Protein AF-A0A7X1PK44-F1 (afdb_monomer_lite)

pLDDT: mean 76.91, std 19.59, range [36.91, 98.19]

Sequence (254 aa):
MPHRNPTLEQRVAALQSDLNARDQALDDAATENNERELSRRSWFDEAQRLERENEGLRSEVKRLDLMISQSDYNYDMDRAQFKRQLAERDALLRLAREFIVNGVDLGYITMPDPETPDPAHDLLPKINAALSASAEPSEECAHSYANKAGCPECGEAFDGGKPSTPKCKYCGDTGQFVIGNSGDASDGNAPIMARCEDCELGEPNVPIELKALRAFVGAACPVASQINKRGYNWCEAYLDDALVLARTALERKP

Foldseek 3Di:
DDDDDDDPVVVVVVVVVVVVVVVVVVVVVVVVVVVVVVVVVVVVVVVVVVVVVVVVVVVVVVVVVVVVVVVVVVVVVVVVVVVVVLVVVLVVLVVVLVCVVCCVVVVVDDDDDPPDPDCVVCSNVVSVVSNVVSPPPPCPCPPPPDDDDDDPVPDDDDPDDDPDDPQDPPPRPPQWDFPAFPPDVVVVRHTDIDGDPRDPSVDDPDPPLVVVVVVVCVVVVVVCVVCVVVVPPPPPVVVVVVVVVSVVVVVPDD

Secondary structure (DSSP, 8-state):
---PPPPHHHHHHHHHHHHHHHHHHHHHHHHHHHHHHHHHHHHHHHHHHHHHHHHHHHHHHHHHHHHHHHHHHHHHHHHHHHHHHHHHHHHHHHHHHHHHHHHHHTTSS-PPPTTS--THHHHHHHHHHHHHHTS------TTTT-TTS--TTS--PPP------PPPTTTTTSSEEEEEE---GGGTSPEEEEE-TTSGGGS----HHHHHHHHHHHHHHHHHHHHHTTT---HHHHHHHHHHHHHHHHHT--

Structure (mmCIF, N/CA/C/O backbone):
data_AF-A0A7X1PK44-F1
#
_entry.id   AF-A0A7X1PK44-F1
#
loop_
_atom_site.group_PDB
_atom_site.id
_atom_site.type_symbol
_atom_site.label_atom_id
_atom_site.label_alt_id
_atom_site.label_comp_id
_atom_site.label_asym_id
_atom_site.label_entity_id
_atom_site.label_seq_id
_atom_site.pdbx_PDB_ins_code
_atom_site.Cartn_x
_atom_site.Cartn_y
_atom_site.Cartn_z
_atom_site.occupancy
_atom_site.B_iso_or_equiv
_atom_site.auth_seq_id
_atom_site.auth_comp_id
_atom_site.auth_asym_id
_atom_site.auth_atom_id
_atom_site.pdbx_PDB_model_num
ATOM 1 N N . MET A 1 1 ? 35.857 6.113 -89.197 1.00 47.69 1 MET A N 1
ATOM 2 C CA . MET A 1 1 ? 36.429 6.981 -88.145 1.00 47.69 1 MET A CA 1
ATOM 3 C C . MET A 1 1 ? 37.596 6.231 -87.510 1.00 47.69 1 MET A C 1
ATOM 5 O O . MET A 1 1 ? 37.350 5.170 -86.952 1.00 47.69 1 MET A O 1
ATOM 9 N N . PRO A 1 2 ? 38.854 6.670 -87.676 1.00 47.44 2 PRO A N 1
ATOM 10 C CA . PRO A 1 2 ? 40.008 5.973 -87.114 1.00 47.44 2 PRO A CA 1
ATOM 11 C C . PRO A 1 2 ? 40.112 6.259 -85.609 1.00 47.44 2 PRO A C 1
ATOM 13 O O . PRO A 1 2 ? 40.288 7.407 -85.205 1.00 47.44 2 PRO A O 1
ATOM 16 N N . HIS A 1 3 ? 40.011 5.225 -84.774 1.00 54.00 3 HIS A N 1
ATOM 17 C CA . HIS A 1 3 ? 40.348 5.329 -83.355 1.00 54.00 3 HIS A CA 1
ATOM 18 C C . HIS A 1 3 ? 41.865 5.514 -83.228 1.00 54.00 3 HIS A C 1
ATOM 20 O O . HIS A 1 3 ? 42.634 4.571 -83.411 1.00 54.00 3 HIS A O 1
ATOM 26 N N . ARG A 1 4 ? 42.314 6.747 -82.956 1.00 60.06 4 ARG A N 1
ATOM 27 C CA . ARG A 1 4 ? 43.696 7.003 -82.536 1.00 60.06 4 ARG A CA 1
ATOM 28 C C . ARG A 1 4 ? 43.916 6.289 -81.205 1.00 60.06 4 ARG A C 1
ATOM 30 O O . ARG A 1 4 ? 43.229 6.587 -80.232 1.00 60.06 4 ARG A O 1
ATOM 37 N N . ASN A 1 5 ? 44.856 5.348 -81.182 1.00 69.19 5 ASN A N 1
ATOM 38 C CA . ASN A 1 5 ? 45.315 4.756 -79.933 1.00 69.19 5 ASN A CA 1
ATOM 39 C C . ASN A 1 5 ? 45.902 5.875 -79.054 1.00 69.19 5 ASN A C 1
ATOM 41 O O . ASN A 1 5 ? 46.705 6.661 -79.569 1.00 69.19 5 ASN A O 1
ATOM 45 N N . PRO A 1 6 ? 45.507 5.977 -77.774 1.00 72.06 6 PRO A N 1
ATOM 46 C CA . PRO A 1 6 ? 46.075 6.966 -76.869 1.00 72.06 6 PRO A CA 1
ATOM 47 C C . PRO A 1 6 ? 47.587 6.760 -76.759 1.00 72.06 6 PRO A C 1
ATOM 49 O O . PRO A 1 6 ? 48.071 5.622 -76.756 1.00 72.06 6 PRO A O 1
ATOM 52 N N . THR A 1 7 ? 48.337 7.859 -76.677 1.00 85.31 7 THR A N 1
ATOM 53 C CA . THR A 1 7 ? 49.784 7.784 -76.446 1.00 85.31 7 THR A CA 1
ATOM 54 C C . THR A 1 7 ? 50.051 7.186 -75.061 1.00 85.31 7 THR A C 1
ATOM 56 O O . THR A 1 7 ? 49.205 7.246 -74.166 1.00 85.31 7 THR A O 1
ATOM 59 N N . LEU A 1 8 ? 51.224 6.575 -74.863 1.00 87.75 8 LEU A N 1
ATOM 60 C CA . LEU A 1 8 ? 51.588 5.971 -73.572 1.00 87.75 8 LEU A CA 1
ATOM 61 C C . LEU A 1 8 ? 51.464 6.972 -72.414 1.00 87.75 8 LEU A C 1
ATOM 63 O O . LEU A 1 8 ? 50.961 6.619 -71.353 1.00 87.75 8 LEU A O 1
ATOM 67 N N . GLU A 1 9 ? 51.822 8.231 -72.651 1.00 88.12 9 GLU A N 1
ATOM 68 C CA . GLU A 1 9 ? 51.695 9.326 -71.685 1.00 88.12 9 GLU A CA 1
ATOM 69 C C . GLU A 1 9 ? 50.242 9.561 -71.245 1.00 88.12 9 GLU A C 1
ATOM 71 O O . GLU A 1 9 ? 49.976 9.713 -70.056 1.00 88.12 9 GLU A O 1
ATOM 76 N N . GLN A 1 10 ? 49.280 9.510 -72.173 1.00 89.38 10 GLN A N 1
ATOM 77 C CA . GLN A 1 10 ? 47.854 9.658 -71.853 1.00 89.38 10 GLN A CA 1
ATOM 78 C C . GLN A 1 10 ? 47.336 8.493 -71.005 1.00 89.38 10 GLN A C 1
ATOM 80 O O . GLN A 1 10 ? 46.525 8.696 -70.104 1.00 89.38 10 GLN A O 1
ATOM 85 N N . ARG A 1 11 ? 47.819 7.271 -71.263 1.00 92.38 11 ARG A N 1
ATOM 86 C CA . ARG A 1 11 ? 47.476 6.093 -70.454 1.00 92.38 11 ARG A CA 1
ATOM 87 C C . ARG A 1 11 ? 48.055 6.182 -69.045 1.00 92.38 11 ARG A C 1
ATOM 89 O O . ARG A 1 11 ? 47.347 5.872 -68.094 1.00 92.38 11 ARG A O 1
ATOM 96 N N . VAL A 1 12 ? 49.306 6.622 -68.910 1.00 94.06 12 VAL A N 1
ATOM 97 C CA . VAL A 1 12 ? 49.952 6.817 -67.603 1.00 94.06 12 VAL A CA 1
ATOM 98 C C . VAL A 1 12 ? 49.233 7.904 -66.804 1.00 94.06 12 VAL A C 1
ATOM 100 O O . VAL A 1 12 ? 48.912 7.678 -65.643 1.00 94.06 12 VAL A O 1
ATOM 103 N N . ALA A 1 13 ? 48.894 9.037 -67.427 1.00 93.56 13 ALA A N 1
ATOM 104 C CA . ALA A 1 13 ? 48.137 10.101 -66.768 1.00 93.56 13 ALA A CA 1
ATOM 105 C C . ALA A 1 13 ? 46.741 9.635 -66.309 1.00 93.56 13 ALA A C 1
ATOM 107 O O . ALA A 1 13 ? 46.323 9.949 -65.196 1.00 93.56 13 ALA A O 1
ATOM 108 N N . ALA A 1 14 ? 46.040 8.846 -67.132 1.00 94.12 14 ALA A N 1
ATOM 109 C CA . ALA A 1 14 ? 44.740 8.282 -66.769 1.00 94.12 14 ALA A CA 1
ATOM 110 C C . ALA A 1 14 ? 44.839 7.291 -65.597 1.00 94.12 14 ALA A C 1
ATOM 112 O O . ALA A 1 14 ? 44.037 7.363 -64.672 1.00 94.12 14 ALA A O 1
ATOM 113 N N . LEU A 1 15 ? 45.840 6.403 -65.604 1.00 95.19 15 LEU A N 1
ATOM 114 C CA . LEU A 1 15 ? 46.075 5.465 -64.502 1.00 95.19 15 LEU A CA 1
ATOM 115 C C . LEU A 1 15 ? 46.475 6.181 -63.210 1.00 95.19 15 LEU A C 1
ATOM 117 O O . LEU A 1 15 ? 46.003 5.803 -62.145 1.00 95.19 15 LEU A O 1
ATOM 121 N N . GLN A 1 16 ? 47.296 7.230 -63.296 1.00 95.81 16 GLN A N 1
ATOM 122 C CA . GLN A 1 16 ? 47.663 8.028 -62.127 1.00 95.81 16 GLN A CA 1
ATOM 123 C C . GLN A 1 16 ? 46.447 8.746 -61.534 1.00 95.81 16 GLN A C 1
ATOM 125 O O . GLN A 1 16 ? 46.295 8.798 -60.318 1.00 95.81 16 GLN A O 1
ATOM 130 N N . SER A 1 17 ? 45.562 9.277 -62.383 1.00 96.19 17 SER A N 1
ATOM 131 C CA . SER A 1 17 ? 44.314 9.888 -61.926 1.00 96.19 17 SER A CA 1
ATOM 132 C C . SER A 1 17 ? 43.371 8.867 -61.283 1.00 96.19 17 SER A C 1
ATOM 134 O O . SER A 1 17 ? 42.743 9.200 -60.283 1.00 96.19 17 SER A O 1
ATOM 136 N N . ASP A 1 18 ? 43.264 7.652 -61.836 1.00 97.19 18 ASP A N 1
ATOM 137 C CA . ASP A 1 18 ? 42.449 6.574 -61.252 1.00 97.19 18 ASP A CA 1
ATOM 138 C C . ASP A 1 18 ? 43.017 6.120 -59.901 1.00 97.19 18 ASP A C 1
ATOM 140 O O . ASP A 1 18 ? 42.265 5.947 -58.949 1.00 97.19 18 ASP A O 1
ATOM 144 N N . LEU A 1 19 ? 44.345 5.993 -59.785 1.00 97.25 19 LEU A N 1
ATOM 145 C CA . LEU A 1 19 ? 45.009 5.684 -58.515 1.00 97.25 19 LEU A CA 1
ATOM 146 C C . LEU A 1 19 ? 44.725 6.752 -57.460 1.00 97.25 19 LEU A C 1
ATOM 148 O O . LEU A 1 19 ? 44.225 6.416 -56.395 1.00 97.25 19 LEU A O 1
ATOM 152 N N . ASN A 1 20 ? 44.934 8.031 -57.782 1.00 97.00 20 ASN A N 1
ATOM 153 C CA . ASN A 1 20 ? 44.655 9.120 -56.845 1.00 97.00 20 ASN A CA 1
ATOM 154 C C . ASN A 1 20 ? 43.172 9.151 -56.421 1.00 97.00 20 ASN A C 1
ATOM 156 O O . ASN A 1 20 ? 42.865 9.438 -55.268 1.00 97.00 20 ASN A O 1
ATOM 160 N N . ALA A 1 21 ? 42.245 8.854 -57.341 1.00 96.81 21 ALA A N 1
ATOM 161 C CA . ALA A 1 21 ? 40.819 8.782 -57.029 1.00 96.81 21 ALA A CA 1
ATOM 162 C C . ALA A 1 21 ? 40.484 7.593 -56.115 1.00 96.81 21 ALA A C 1
ATOM 164 O O . ALA A 1 21 ? 39.643 7.718 -55.226 1.00 96.81 21 ALA A O 1
ATOM 165 N N . ARG A 1 22 ? 41.144 6.447 -56.313 1.00 96.94 22 ARG A N 1
ATOM 166 C CA . ARG A 1 22 ? 41.001 5.278 -55.437 1.00 96.94 22 ARG A CA 1
ATOM 167 C C . ARG A 1 22 ? 41.591 5.522 -54.057 1.00 96.94 22 ARG A C 1
ATOM 169 O O . ARG A 1 22 ? 40.952 5.133 -53.089 1.00 96.94 22 ARG A O 1
ATOM 176 N N . ASP A 1 23 ? 42.751 6.164 -53.970 1.00 97.62 23 ASP A N 1
ATOM 177 C CA . ASP A 1 23 ? 43.375 6.509 -52.690 1.00 97.62 23 ASP A CA 1
ATOM 178 C C . ASP A 1 23 ? 42.454 7.439 -51.889 1.00 97.62 23 ASP A C 1
ATOM 180 O O . ASP A 1 23 ? 42.130 7.137 -50.743 1.00 97.62 23 ASP A O 1
ATOM 184 N N . GLN A 1 24 ? 41.901 8.477 -52.528 1.00 96.62 24 GLN A N 1
ATOM 185 C CA . GLN A 1 24 ? 40.912 9.349 -51.887 1.00 96.62 24 GLN A CA 1
ATOM 186 C C . GLN A 1 24 ? 39.661 8.577 -51.438 1.00 96.62 24 GLN A C 1
ATOM 188 O O . GLN A 1 24 ? 39.188 8.761 -50.321 1.00 96.62 24 GLN A O 1
ATOM 193 N N . ALA A 1 25 ? 39.134 7.681 -52.279 1.00 96.38 25 ALA A N 1
ATOM 194 C CA . ALA A 1 25 ? 37.965 6.879 -51.923 1.00 96.38 25 ALA A CA 1
ATOM 195 C C . ALA A 1 25 ? 38.239 5.918 -50.751 1.00 96.38 25 ALA A C 1
ATOM 197 O O . ALA A 1 25 ? 37.335 5.642 -49.962 1.00 96.38 25 ALA A O 1
ATOM 198 N N . LEU A 1 26 ? 39.466 5.398 -50.631 1.00 96.75 26 LEU A N 1
ATOM 199 C CA . LEU A 1 26 ? 39.882 4.578 -49.492 1.00 96.75 26 LEU A CA 1
ATOM 200 C C . LEU A 1 26 ? 39.965 5.408 -48.207 1.00 96.75 26 LEU A C 1
ATOM 202 O O . LEU A 1 26 ? 39.484 4.943 -47.172 1.00 96.75 26 LEU A O 1
ATOM 206 N N . ASP A 1 27 ? 40.507 6.625 -48.274 1.00 96.38 27 ASP A N 1
ATOM 207 C CA . ASP A 1 27 ? 40.588 7.539 -47.128 1.00 96.38 27 ASP A CA 1
ATOM 208 C C . ASP A 1 27 ? 39.195 7.985 -46.647 1.00 96.38 27 ASP A C 1
ATOM 210 O O . ASP A 1 27 ? 38.904 7.970 -45.443 1.00 96.38 27 ASP A O 1
ATOM 214 N N . ASP A 1 28 ? 38.296 8.303 -47.582 1.00 96.75 28 ASP A N 1
ATOM 215 C CA . ASP A 1 28 ? 36.908 8.667 -47.281 1.00 96.75 28 ASP A CA 1
ATOM 216 C C . ASP A 1 28 ? 36.168 7.480 -46.641 1.00 96.75 28 ASP A C 1
ATOM 218 O O . ASP A 1 28 ? 35.538 7.617 -45.588 1.00 96.75 28 ASP A O 1
ATOM 222 N N . ALA A 1 29 ? 36.312 6.276 -47.210 1.00 95.12 29 ALA A N 1
ATOM 223 C CA . ALA A 1 29 ? 35.711 5.061 -46.662 1.00 95.12 29 ALA A CA 1
ATOM 224 C C . ALA A 1 29 ? 36.256 4.709 -45.267 1.00 95.12 29 ALA A C 1
ATOM 226 O O . ALA A 1 29 ? 35.501 4.244 -44.408 1.00 95.12 29 ALA A O 1
ATOM 227 N N . ALA A 1 30 ? 37.551 4.932 -45.017 1.00 95.06 30 ALA A N 1
ATOM 228 C CA . ALA A 1 30 ? 38.155 4.731 -43.703 1.00 95.06 30 ALA A CA 1
ATOM 229 C C . ALA A 1 30 ? 37.581 5.708 -42.664 1.00 95.06 30 ALA A C 1
ATOM 231 O O . ALA A 1 30 ? 37.249 5.297 -41.548 1.00 95.06 30 ALA A O 1
ATOM 232 N N . THR A 1 31 ? 37.405 6.975 -43.049 1.00 94.38 31 THR A N 1
ATOM 233 C CA . THR A 1 31 ? 36.806 8.012 -42.196 1.00 94.38 31 THR A CA 1
ATOM 234 C C . THR A 1 31 ? 35.355 7.678 -41.858 1.00 94.38 31 THR A C 1
ATOM 236 O O . THR A 1 31 ? 34.999 7.626 -40.679 1.00 94.38 31 THR A O 1
ATOM 239 N N . GLU A 1 32 ? 34.538 7.339 -42.860 1.00 94.88 32 GLU A N 1
ATOM 240 C CA . GLU A 1 32 ? 33.147 6.932 -42.639 1.00 94.88 32 GLU A CA 1
ATOM 241 C C . GLU A 1 32 ? 33.040 5.696 -41.739 1.00 94.88 32 GLU A C 1
ATOM 243 O O . GLU A 1 32 ? 32.169 5.623 -40.867 1.00 94.88 32 GLU A O 1
ATOM 248 N N . ASN A 1 33 ? 33.908 4.699 -41.937 1.00 95.25 33 ASN A N 1
ATOM 249 C CA . ASN A 1 33 ? 33.888 3.498 -41.110 1.00 95.25 33 ASN A CA 1
ATOM 250 C C . ASN A 1 33 ? 34.201 3.831 -39.643 1.00 95.25 33 ASN A C 1
ATOM 252 O O . ASN A 1 33 ? 33.514 3.351 -38.742 1.00 95.25 33 ASN A O 1
ATOM 256 N N . ASN A 1 34 ? 35.176 4.709 -39.398 1.00 95.38 34 ASN A N 1
ATOM 257 C CA . ASN A 1 34 ? 35.514 5.158 -38.051 1.00 95.38 34 ASN A CA 1
ATOM 258 C C . ASN A 1 34 ? 34.352 5.919 -37.382 1.00 95.38 34 ASN A C 1
ATOM 260 O O . ASN A 1 34 ? 34.035 5.667 -36.219 1.00 95.38 34 ASN A O 1
ATOM 264 N N . GLU A 1 35 ? 33.653 6.793 -38.109 1.00 94.88 35 GLU A N 1
ATOM 265 C CA . GLU A 1 35 ? 32.467 7.494 -37.590 1.00 94.88 35 GLU A CA 1
ATOM 266 C C . GLU A 1 35 ? 31.319 6.532 -37.248 1.00 94.88 35 GLU A C 1
ATOM 268 O O . GLU A 1 35 ? 30.659 6.670 -36.208 1.00 94.88 35 GLU A O 1
ATOM 273 N N . ARG A 1 36 ? 31.105 5.506 -38.082 1.00 94.62 36 ARG A N 1
ATOM 274 C CA . ARG A 1 36 ? 30.122 4.446 -37.809 1.00 94.62 36 ARG A CA 1
ATOM 275 C C . ARG A 1 36 ? 30.513 3.625 -36.584 1.00 94.62 36 ARG A C 1
ATOM 277 O O . ARG A 1 36 ? 29.644 3.288 -35.780 1.00 94.62 36 ARG A O 1
ATOM 284 N N . GLU A 1 37 ? 31.794 3.308 -36.411 1.00 94.12 37 GLU A N 1
ATOM 285 C CA . GLU A 1 37 ? 32.289 2.600 -35.227 1.00 94.12 37 GLU A CA 1
ATOM 286 C C . GLU A 1 37 ? 32.112 3.418 -33.944 1.00 94.12 37 GLU A C 1
ATOM 288 O O . GLU A 1 37 ? 31.637 2.876 -32.944 1.00 94.12 37 GLU A O 1
ATOM 293 N N . LEU A 1 38 ? 32.423 4.716 -33.970 1.00 92.44 38 LEU A N 1
ATOM 294 C CA . LEU A 1 38 ? 32.180 5.620 -32.843 1.00 92.44 38 LEU A CA 1
ATOM 295 C C . LEU A 1 38 ? 30.687 5.702 -32.503 1.00 92.44 38 LEU A C 1
ATOM 297 O O . LEU A 1 38 ? 30.315 5.573 -31.336 1.00 92.44 38 LEU A O 1
ATOM 301 N N . SER A 1 39 ? 29.825 5.821 -33.516 1.00 95.75 39 SER A N 1
ATOM 302 C CA . SER A 1 39 ? 28.368 5.819 -33.332 1.00 95.75 39 SER A CA 1
ATOM 303 C C . SER A 1 39 ? 27.871 4.511 -32.710 1.00 95.75 39 SER A C 1
ATOM 305 O O . SER A 1 39 ? 27.058 4.528 -31.785 1.00 95.75 39 SER A O 1
ATOM 307 N N . ARG A 1 40 ? 28.400 3.362 -33.160 1.00 95.62 40 ARG A N 1
ATOM 308 C CA . ARG A 1 40 ? 28.079 2.053 -32.571 1.00 95.62 40 ARG A CA 1
ATOM 309 C C . ARG A 1 40 ? 28.496 1.980 -31.107 1.00 95.62 40 ARG A C 1
ATOM 311 O O . ARG A 1 40 ? 27.703 1.519 -30.294 1.00 95.62 40 ARG A O 1
ATOM 318 N N . ARG A 1 41 ? 29.709 2.430 -30.765 1.00 96.00 41 ARG A N 1
ATOM 319 C CA . ARG A 1 41 ? 30.199 2.441 -29.374 1.00 96.00 41 ARG A CA 1
ATOM 320 C C . ARG A 1 41 ? 29.315 3.302 -28.480 1.00 96.00 41 ARG A C 1
ATOM 322 O O . ARG A 1 41 ? 28.844 2.806 -27.467 1.00 96.00 41 ARG A O 1
ATOM 329 N N . SER A 1 42 ? 29.003 4.526 -28.908 1.00 96.81 42 SER A N 1
ATOM 330 C CA . SER A 1 42 ? 28.110 5.415 -28.157 1.00 96.81 42 SER A CA 1
ATOM 331 C C . SER A 1 42 ? 26.737 4.787 -27.910 1.00 96.81 42 SER A C 1
ATOM 333 O O . SER A 1 42 ? 26.191 4.935 -26.820 1.00 96.81 42 SER A O 1
ATOM 335 N N . TRP A 1 43 ? 26.182 4.078 -28.896 1.00 96.94 43 TRP A N 1
ATOM 336 C CA . TRP A 1 43 ? 24.911 3.377 -28.728 1.00 96.94 43 TRP A CA 1
ATOM 337 C C . TRP A 1 43 ? 25.015 2.201 -27.746 1.00 96.94 43 TRP A C 1
ATOM 339 O O . TRP A 1 43 ? 24.129 2.027 -26.912 1.00 96.94 43 TRP A O 1
ATOM 349 N N . PHE A 1 44 ? 26.101 1.421 -27.797 1.00 97.56 44 PHE A N 1
ATOM 350 C CA . PHE A 1 44 ? 26.343 0.340 -26.834 1.00 97.56 44 PHE A CA 1
ATOM 351 C C . PHE A 1 44 ? 26.510 0.859 -25.402 1.00 97.56 44 PHE A C 1
ATOM 353 O O . PHE A 1 44 ? 25.938 0.278 -24.481 1.00 97.56 44 PHE A O 1
ATOM 360 N N . ASP A 1 45 ? 27.246 1.954 -25.214 1.00 97.62 45 ASP A N 1
ATOM 361 C CA . ASP A 1 45 ? 27.444 2.565 -23.896 1.00 97.62 45 ASP A CA 1
ATOM 362 C C . ASP A 1 45 ? 26.112 3.049 -23.306 1.00 97.62 45 ASP A C 1
ATOM 364 O O . ASP A 1 45 ? 25.818 2.819 -22.129 1.00 97.62 45 ASP A O 1
ATOM 368 N N . GLU A 1 46 ? 25.272 3.665 -24.141 1.00 96.88 46 GLU A N 1
ATOM 369 C CA . GLU A 1 46 ? 23.942 4.128 -23.752 1.00 96.88 46 GLU A CA 1
ATOM 370 C C . GLU A 1 46 ? 23.002 2.962 -23.415 1.00 96.88 46 GLU A C 1
ATOM 372 O O . GLU A 1 46 ? 22.314 2.998 -22.393 1.00 96.88 46 GLU A O 1
ATOM 377 N N . ALA A 1 47 ? 23.023 1.887 -24.208 1.00 96.81 47 ALA A N 1
ATOM 378 C CA . ALA A 1 47 ? 22.256 0.677 -23.925 1.00 96.81 47 ALA A CA 1
ATOM 379 C C . ALA A 1 47 ? 22.658 0.060 -22.574 1.00 96.81 47 ALA A C 1
ATOM 381 O O . ALA A 1 47 ? 21.796 -0.205 -21.737 1.00 96.81 47 ALA A O 1
ATOM 382 N N . GLN A 1 48 ? 23.960 -0.072 -22.300 1.00 97.69 48 GLN A N 1
ATOM 383 C CA . GLN A 1 48 ? 24.446 -0.585 -21.015 1.00 97.69 48 GLN A CA 1
ATOM 384 C C . GLN A 1 48 ? 24.090 0.320 -19.832 1.00 97.69 48 GLN A C 1
ATOM 386 O O . GLN A 1 48 ? 23.902 -0.160 -18.709 1.00 97.69 48 GLN A O 1
ATOM 391 N N . ARG A 1 49 ? 24.047 1.639 -20.041 1.00 98.19 49 ARG A N 1
ATOM 392 C CA . ARG A 1 49 ? 23.608 2.588 -19.013 1.00 98.19 49 ARG A CA 1
ATOM 393 C C . ARG A 1 49 ? 22.135 2.362 -18.675 1.00 98.19 49 ARG A C 1
ATOM 395 O O . ARG A 1 49 ? 21.805 2.237 -17.498 1.00 98.19 49 ARG A O 1
ATOM 402 N N . LEU A 1 50 ? 21.282 2.258 -19.695 1.00 97.56 50 LEU A N 1
ATOM 403 C CA . LEU A 1 50 ? 19.848 2.011 -19.532 1.00 97.56 50 LEU A CA 1
ATOM 404 C C . LEU A 1 50 ? 19.556 0.632 -18.929 1.00 97.56 50 LEU A C 1
ATOM 406 O O . LEU A 1 50 ? 18.615 0.494 -18.151 1.00 97.56 50 LEU A O 1
ATOM 410 N N . GLU A 1 51 ? 20.354 -0.389 -19.240 1.00 97.94 51 GLU A N 1
ATOM 411 C CA . GLU A 1 51 ? 20.248 -1.704 -18.595 1.00 97.94 51 GLU A CA 1
ATOM 412 C C . GLU A 1 51 ? 20.522 -1.614 -17.089 1.00 97.94 51 GLU A C 1
ATOM 414 O O . GLU A 1 51 ? 19.738 -2.124 -16.288 1.00 97.94 51 GLU A O 1
ATOM 419 N N . ARG A 1 52 ? 21.584 -0.903 -16.689 1.00 98.00 52 ARG A N 1
ATOM 420 C CA . ARG A 1 52 ? 21.906 -0.673 -15.270 1.00 98.00 52 ARG A CA 1
ATOM 421 C C . ARG A 1 52 ? 20.818 0.118 -14.546 1.00 98.00 52 ARG A C 1
ATOM 423 O O . ARG A 1 52 ? 20.477 -0.215 -13.414 1.00 98.00 52 ARG A O 1
ATOM 430 N N . GLU A 1 53 ? 20.267 1.143 -15.189 1.00 98.19 53 GLU A N 1
ATOM 431 C CA . GLU A 1 53 ? 19.165 1.933 -14.632 1.00 98.19 53 GLU A CA 1
ATOM 432 C C . GLU A 1 53 ? 17.895 1.090 -14.454 1.00 98.19 53 GLU A C 1
ATOM 434 O O . GLU A 1 53 ? 17.290 1.108 -13.383 1.00 98.19 53 GLU A O 1
ATOM 439 N N . ASN A 1 54 ? 17.533 0.280 -15.454 1.00 97.75 54 ASN A N 1
ATOM 440 C CA . ASN A 1 54 ? 16.389 -0.629 -15.363 1.00 97.75 54 ASN A CA 1
ATOM 441 C C . ASN A 1 54 ? 16.547 -1.659 -14.243 1.00 97.75 54 ASN A C 1
ATOM 443 O O . ASN A 1 54 ? 15.578 -1.949 -13.543 1.00 97.75 54 ASN A O 1
ATOM 447 N N . GLU A 1 55 ? 17.747 -2.204 -14.049 1.00 98.12 55 GLU A N 1
ATOM 448 C CA . GLU A 1 55 ? 18.008 -3.135 -12.950 1.00 98.12 55 GLU A CA 1
ATOM 449 C C . GLU A 1 55 ? 17.870 -2.452 -11.578 1.00 98.12 55 GLU A C 1
ATOM 451 O O . GLU A 1 55 ? 17.271 -3.009 -10.650 1.00 98.12 55 GLU A O 1
ATOM 456 N N . GLY A 1 56 ? 18.336 -1.203 -11.466 1.00 97.19 56 GLY A N 1
ATOM 457 C CA . GLY A 1 56 ? 18.121 -0.368 -10.284 1.00 97.19 56 GLY A CA 1
ATOM 458 C C . GLY A 1 56 ? 16.635 -0.127 -10.003 1.00 97.19 56 GLY A C 1
ATOM 459 O O . GLY A 1 56 ? 16.172 -0.348 -8.883 1.00 97.19 56 GLY A O 1
ATOM 460 N N . LEU A 1 57 ? 15.863 0.247 -11.027 1.00 98.06 57 LEU A N 1
ATOM 461 C CA . LEU A 1 57 ? 14.417 0.462 -10.909 1.00 98.06 57 LEU A CA 1
ATOM 462 C C . LEU A 1 57 ? 13.667 -0.819 -10.527 1.00 98.06 57 LEU A C 1
ATOM 464 O O . LEU A 1 57 ? 12.787 -0.781 -9.671 1.00 98.06 57 LEU A O 1
ATOM 468 N N . ARG A 1 58 ? 14.028 -1.969 -11.105 1.00 97.25 58 ARG A N 1
ATOM 469 C CA . ARG A 1 58 ? 13.435 -3.270 -10.745 1.00 97.25 58 ARG A CA 1
ATOM 470 C C . ARG A 1 58 ? 13.692 -3.631 -9.287 1.00 97.25 58 ARG A C 1
ATOM 472 O O . ARG A 1 58 ? 12.782 -4.099 -8.601 1.00 97.25 58 ARG A O 1
ATOM 479 N N . SER A 1 59 ? 14.910 -3.386 -8.813 1.00 97.75 59 SER A N 1
ATOM 480 C CA . SER A 1 59 ? 15.277 -3.602 -7.412 1.00 97.75 59 SER A CA 1
ATOM 481 C C . SER A 1 59 ? 14.463 -2.708 -6.473 1.00 97.75 59 SER A C 1
ATOM 483 O O . SER A 1 59 ? 13.980 -3.175 -5.440 1.00 97.75 59 SER A O 1
ATOM 485 N N . GLU A 1 60 ? 14.244 -1.450 -6.854 1.00 97.31 60 GLU A N 1
ATOM 486 C CA . GLU A 1 60 ? 13.454 -0.500 -6.069 1.00 97.31 60 GLU A CA 1
ATOM 487 C C . GLU A 1 60 ? 11.962 -0.854 -6.043 1.00 97.31 60 GLU A C 1
ATOM 489 O O . GLU A 1 60 ? 11.347 -0.850 -4.977 1.00 97.31 60 GLU A O 1
ATOM 494 N N . VAL A 1 61 ? 11.385 -1.252 -7.181 1.00 97.94 61 VAL A N 1
ATOM 495 C CA . VAL A 1 61 ? 10.000 -1.748 -7.244 1.00 97.94 61 VAL A CA 1
ATOM 496 C C . VAL A 1 61 ? 9.815 -2.943 -6.311 1.00 97.94 61 VAL A C 1
ATOM 498 O O . VAL A 1 61 ? 8.864 -2.971 -5.535 1.00 97.94 61 VAL A O 1
ATOM 501 N N . LYS A 1 62 ? 10.755 -3.895 -6.315 1.00 97.94 62 LYS A N 1
ATOM 502 C CA . LYS A 1 62 ? 10.717 -5.051 -5.410 1.00 97.94 62 LYS A CA 1
ATOM 503 C C . LYS A 1 62 ? 10.789 -4.641 -3.935 1.00 97.94 62 LYS A C 1
ATOM 505 O O . LYS A 1 62 ? 10.115 -5.231 -3.094 1.00 97.94 62 LYS A O 1
ATOM 510 N N . ARG A 1 63 ? 11.603 -3.633 -3.606 1.00 97.75 63 ARG A N 1
ATOM 511 C CA . ARG A 1 63 ? 11.709 -3.088 -2.245 1.00 97.75 63 ARG A CA 1
ATOM 512 C C . ARG A 1 63 ? 10.394 -2.443 -1.796 1.00 97.75 63 ARG A C 1
ATOM 514 O O . ARG A 1 63 ? 9.976 -2.653 -0.660 1.00 97.75 63 ARG A O 1
ATOM 521 N N . LEU A 1 64 ? 9.754 -1.670 -2.673 1.00 96.19 64 LEU A N 1
ATOM 522 C CA . LEU A 1 64 ? 8.470 -1.021 -2.398 1.00 96.19 64 LEU A CA 1
ATOM 523 C C . LEU A 1 64 ? 7.335 -2.039 -2.237 1.00 96.19 64 LEU A C 1
ATOM 525 O O . LEU A 1 64 ? 6.550 -1.916 -1.303 1.00 96.19 64 LEU A O 1
ATOM 529 N N . ASP A 1 65 ? 7.292 -3.070 -3.078 1.00 96.38 65 ASP A N 1
ATOM 530 C CA . ASP A 1 65 ? 6.314 -4.162 -2.987 1.00 96.38 65 ASP A CA 1
ATOM 531 C C . ASP A 1 65 ? 6.383 -4.891 -1.632 1.00 96.38 65 ASP A C 1
ATOM 533 O O . ASP A 1 65 ? 5.365 -5.152 -0.985 1.00 96.38 65 ASP A O 1
ATOM 537 N N . LEU A 1 66 ? 7.604 -5.121 -1.131 1.00 95.44 66 LEU A N 1
ATOM 538 C CA . LEU A 1 66 ? 7.815 -5.686 0.202 1.00 95.44 66 LEU A CA 1
ATOM 539 C C . LEU A 1 66 ? 7.315 -4.752 1.316 1.00 95.44 66 LEU A C 1
ATOM 541 O O . LEU A 1 66 ? 6.715 -5.224 2.282 1.00 95.44 66 LEU A O 1
ATOM 545 N N . MET A 1 67 ? 7.538 -3.439 1.192 1.00 92.81 67 MET A N 1
ATOM 546 C CA . MET A 1 67 ? 7.031 -2.465 2.167 1.00 92.81 67 MET A CA 1
ATOM 547 C C . MET A 1 67 ? 5.503 -2.431 2.204 1.00 92.81 67 MET A C 1
ATOM 549 O O . MET A 1 67 ? 4.938 -2.396 3.294 1.00 92.81 67 MET A O 1
ATOM 553 N N . ILE A 1 68 ? 4.851 -2.464 1.038 1.00 95.25 68 ILE A N 1
ATOM 554 C CA . ILE A 1 68 ? 3.386 -2.489 0.929 1.00 95.25 68 ILE A CA 1
ATOM 555 C C . ILE A 1 68 ? 2.836 -3.770 1.564 1.00 95.25 68 ILE A C 1
ATOM 557 O O . ILE A 1 68 ? 1.964 -3.713 2.427 1.00 95.25 68 ILE A O 1
ATOM 561 N N . SER A 1 69 ? 3.428 -4.922 1.239 1.00 90.06 69 SER A N 1
ATOM 562 C CA . SER A 1 69 ? 3.030 -6.206 1.829 1.00 90.06 69 SER A CA 1
ATOM 563 C C . SER A 1 69 ? 3.143 -6.204 3.358 1.00 90.06 69 SER A C 1
ATOM 565 O O . SER A 1 69 ? 2.288 -6.743 4.060 1.00 90.06 69 SER A O 1
ATOM 567 N N . GLN A 1 70 ? 4.194 -5.578 3.897 1.00 91.12 70 GLN A N 1
ATOM 568 C CA . GLN A 1 70 ? 4.370 -5.449 5.340 1.00 91.12 70 GLN A CA 1
ATOM 569 C C . GLN A 1 70 ? 3.355 -4.482 5.966 1.00 91.12 70 GLN A C 1
ATOM 571 O O . GLN A 1 70 ? 2.863 -4.749 7.064 1.00 91.12 70 GLN A O 1
ATOM 576 N N . SER A 1 71 ? 3.036 -3.367 5.300 1.00 88.75 71 SER A N 1
ATOM 577 C CA . SER A 1 71 ? 2.019 -2.438 5.800 1.00 88.75 71 SER A CA 1
ATOM 578 C C . SER A 1 71 ? 0.627 -3.057 5.808 1.00 88.75 71 SER A C 1
ATOM 580 O O . SER A 1 71 ? -0.096 -2.859 6.781 1.00 88.75 71 SER A O 1
ATOM 582 N N . ASP A 1 72 ? 0.285 -3.847 4.790 1.00 90.25 72 ASP A N 1
ATOM 583 C CA . ASP A 1 72 ? -1.010 -4.526 4.699 1.00 90.25 72 ASP A CA 1
ATOM 584 C C . ASP A 1 72 ? -1.166 -5.548 5.828 1.00 90.25 72 ASP A C 1
ATOM 586 O O . ASP A 1 72 ? -2.171 -5.552 6.539 1.00 90.25 72 ASP A O 1
ATOM 590 N N . TYR A 1 73 ? -0.117 -6.339 6.081 1.00 88.81 73 TYR A N 1
ATOM 591 C CA . TYR A 1 73 ? -0.094 -7.267 7.211 1.00 88.81 73 TYR A CA 1
ATOM 592 C C . TYR A 1 73 ? -0.298 -6.552 8.555 1.00 88.81 73 TYR A C 1
ATOM 594 O O . TYR A 1 73 ? -1.092 -6.994 9.387 1.00 88.81 73 TYR A O 1
ATOM 602 N N . ASN A 1 74 ? 0.398 -5.431 8.775 1.00 93.25 74 ASN A N 1
ATOM 603 C CA . ASN A 1 74 ? 0.247 -4.656 10.007 1.00 93.25 74 ASN A CA 1
ATOM 604 C C . ASN A 1 74 ? -1.170 -4.083 10.143 1.00 93.25 74 ASN A C 1
ATOM 606 O O . ASN A 1 74 ? -1.754 -4.159 11.222 1.00 93.25 74 ASN A O 1
ATOM 610 N N . TYR A 1 75 ? -1.743 -3.565 9.054 1.00 91.06 75 TYR A N 1
ATOM 611 C CA . TYR A 1 75 ? -3.105 -3.037 9.044 1.00 91.06 75 TYR A CA 1
ATOM 612 C C . TYR A 1 75 ? -4.139 -4.107 9.412 1.00 91.06 75 TYR A C 1
ATOM 614 O O . TYR A 1 75 ? -5.017 -3.858 10.240 1.00 91.06 75 TYR A O 1
ATOM 622 N N . ASP A 1 76 ? -4.021 -5.311 8.851 1.00 90.19 76 ASP A N 1
ATOM 623 C CA . ASP A 1 76 ? -4.930 -6.417 9.158 1.00 90.19 76 ASP A CA 1
ATOM 624 C C . ASP A 1 76 ? -4.798 -6.886 10.612 1.00 90.19 76 ASP A C 1
ATOM 626 O O . ASP A 1 76 ? -5.806 -7.162 11.274 1.00 90.19 76 ASP A 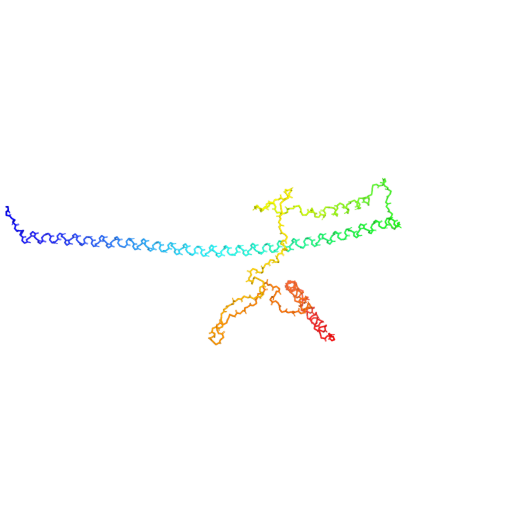O 1
ATOM 630 N N . MET A 1 77 ? -3.572 -6.920 11.139 1.00 90.06 77 MET A N 1
ATOM 631 C CA . MET A 1 77 ? -3.312 -7.243 12.543 1.00 90.06 77 MET A CA 1
ATOM 632 C C . MET A 1 77 ? -3.917 -6.204 13.493 1.00 90.06 77 MET A C 1
ATOM 634 O O . MET A 1 77 ? -4.617 -6.580 14.438 1.00 90.06 77 MET A O 1
ATOM 638 N N . ASP A 1 78 ? -3.720 -4.914 13.218 1.00 91.12 78 ASP A N 1
ATOM 639 C CA . ASP A 1 78 ? -4.294 -3.819 14.006 1.00 91.12 78 ASP A CA 1
ATOM 640 C C . ASP A 1 78 ? -5.825 -3.846 13.938 1.00 91.12 78 ASP A C 1
ATOM 642 O O . ASP A 1 78 ? -6.513 -3.759 14.958 1.00 91.12 78 ASP A O 1
ATOM 646 N N . ARG A 1 79 ? -6.388 -4.058 12.743 1.00 92.75 79 ARG A N 1
ATOM 647 C CA . ARG A 1 79 ? -7.834 -4.199 12.542 1.00 92.75 79 ARG A CA 1
ATOM 648 C C . ARG A 1 79 ? -8.399 -5.366 13.350 1.00 92.75 79 ARG A C 1
ATOM 650 O O . ARG A 1 79 ? -9.432 -5.211 14.005 1.00 92.75 79 ARG A O 1
ATOM 657 N N . ALA A 1 80 ? -7.739 -6.522 13.335 1.0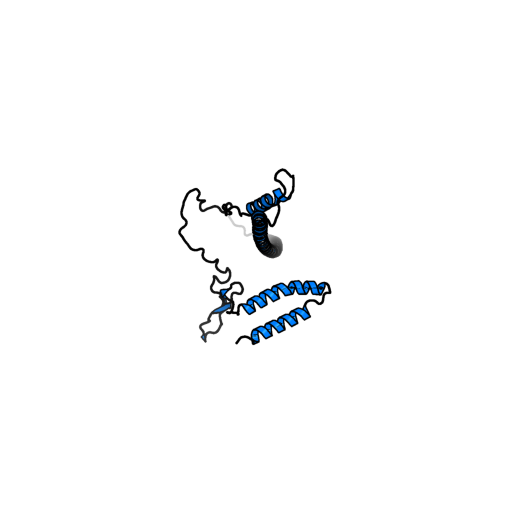0 90.69 80 ALA A N 1
ATOM 658 C CA . ALA A 1 80 ? -8.139 -7.680 14.129 1.00 90.69 80 ALA A CA 1
ATOM 659 C C . ALA A 1 80 ? -8.046 -7.401 15.638 1.00 90.69 80 ALA A C 1
ATOM 661 O O . ALA A 1 80 ? -8.938 -7.797 16.394 1.00 90.69 80 ALA A O 1
ATOM 662 N N . GLN A 1 81 ? -7.008 -6.691 16.083 1.00 92.81 81 GLN A N 1
ATOM 663 C CA . GLN A 1 81 ? -6.857 -6.285 17.477 1.00 92.81 81 GLN A CA 1
ATOM 664 C C . GLN A 1 81 ? -7.979 -5.338 17.918 1.00 92.81 81 GLN A C 1
ATOM 666 O O . GLN A 1 81 ? -8.610 -5.589 18.947 1.00 92.81 81 GLN A O 1
ATOM 671 N N . PHE A 1 82 ? -8.286 -4.301 17.135 1.00 91.25 82 PHE A N 1
ATOM 672 C CA . PHE A 1 82 ? -9.375 -3.374 17.450 1.00 91.25 82 PHE A CA 1
ATOM 673 C C . PHE A 1 82 ? -10.735 -4.070 17.471 1.00 91.25 82 PHE A C 1
ATOM 675 O O . PHE A 1 82 ? -11.533 -3.818 18.373 1.00 91.25 82 PHE A O 1
ATOM 682 N N . LYS A 1 83 ? -10.987 -5.010 16.550 1.00 90.50 83 LYS A N 1
ATOM 683 C CA . LYS A 1 83 ? -12.205 -5.834 16.582 1.00 90.50 83 LYS A CA 1
ATOM 684 C C . LYS A 1 83 ? -12.330 -6.635 17.880 1.00 90.50 83 LYS A C 1
ATOM 686 O O . LYS A 1 83 ? -13.406 -6.659 18.474 1.00 90.50 83 LYS A O 1
ATOM 691 N N . ARG A 1 84 ? -11.241 -7.251 18.358 1.00 90.94 84 ARG A N 1
ATOM 692 C CA . ARG A 1 84 ? -11.240 -7.968 19.648 1.00 90.94 84 ARG A CA 1
ATOM 693 C C . ARG A 1 84 ? -11.526 -7.030 20.819 1.00 90.94 84 ARG A C 1
ATOM 695 O O . ARG A 1 84 ? -12.361 -7.359 21.653 1.00 90.94 84 ARG A O 1
ATOM 702 N N . GLN A 1 85 ? -10.887 -5.861 20.851 1.00 90.75 85 GLN A N 1
ATOM 703 C CA . GLN A 1 85 ? -11.098 -4.866 21.909 1.00 90.75 85 GLN A CA 1
ATOM 704 C C . GLN A 1 85 ? -12.537 -4.336 21.935 1.00 90.75 85 GLN A C 1
ATOM 706 O O . GLN A 1 85 ? -13.108 -4.166 23.009 1.00 90.75 85 GLN A O 1
ATOM 711 N N . LEU A 1 86 ? -13.147 -4.105 20.768 1.00 92.00 86 LEU A N 1
ATOM 712 C CA . LEU A 1 86 ? -14.552 -3.700 20.675 1.00 92.00 86 LEU A CA 1
ATOM 713 C C . LEU A 1 86 ? -15.490 -4.801 21.179 1.00 92.00 86 LEU A C 1
ATOM 715 O O . LEU A 1 86 ? -16.379 -4.519 21.980 1.00 92.00 86 LEU A O 1
ATOM 719 N N . ALA A 1 87 ? -15.257 -6.054 20.780 1.00 89.19 87 ALA A N 1
ATOM 720 C CA . ALA A 1 87 ? -16.052 -7.187 21.250 1.00 89.19 87 ALA A CA 1
ATOM 721 C C . ALA A 1 87 ? -15.946 -7.379 22.774 1.00 89.19 87 ALA A C 1
ATOM 723 O O . ALA A 1 87 ? -16.955 -7.612 23.441 1.00 89.19 87 ALA A O 1
ATOM 724 N N . GLU A 1 88 ? -14.741 -7.241 23.334 1.00 92.69 88 GLU A N 1
ATOM 725 C CA . GLU A 1 88 ? -14.502 -7.301 24.778 1.00 92.69 88 GLU A CA 1
ATOM 726 C C . GLU A 1 88 ? -15.204 -6.154 25.514 1.00 92.69 88 GLU A C 1
ATOM 728 O O . GLU A 1 88 ? -15.931 -6.391 26.481 1.00 92.69 88 GLU A O 1
ATOM 733 N N . ARG A 1 89 ? -15.074 -4.916 25.017 1.00 95.12 89 ARG A N 1
ATOM 734 C CA . ARG A 1 89 ? -15.793 -3.752 25.551 1.00 95.12 89 ARG A CA 1
ATOM 735 C C . ARG A 1 89 ? -17.302 -3.993 25.564 1.00 95.12 89 ARG A C 1
ATOM 737 O O . ARG A 1 89 ? -17.952 -3.715 26.568 1.00 95.12 89 ARG A O 1
ATOM 744 N N . ASP A 1 90 ? -17.867 -4.520 24.481 1.00 94.56 90 ASP A N 1
ATOM 745 C CA . ASP A 1 90 ? -19.305 -4.782 24.389 1.00 94.56 90 ASP A CA 1
ATOM 746 C C . ASP A 1 90 ? -19.759 -5.890 25.336 1.00 94.56 90 ASP A C 1
ATOM 748 O O . ASP A 1 90 ? -20.836 -5.793 25.924 1.00 94.56 90 ASP A O 1
ATOM 752 N N . ALA A 1 91 ? -18.951 -6.937 25.519 1.00 93.25 91 ALA A N 1
ATOM 753 C CA . ALA A 1 91 ? -19.222 -7.966 26.517 1.00 93.25 91 ALA A CA 1
ATOM 754 C C . ALA A 1 91 ? -19.264 -7.366 27.933 1.00 93.25 91 ALA A C 1
ATOM 756 O O . ALA A 1 91 ? -20.218 -7.607 28.673 1.00 93.25 91 ALA A O 1
ATOM 757 N N . LEU A 1 92 ? -18.292 -6.516 28.279 1.00 94.12 92 LEU A N 1
ATOM 758 C CA . LEU A 1 92 ? -18.249 -5.825 29.570 1.00 94.12 92 LEU A CA 1
ATOM 759 C C . LEU A 1 92 ? -19.432 -4.868 29.761 1.00 94.12 92 LEU A C 1
ATOM 761 O O . LEU A 1 92 ? -20.034 -4.845 30.832 1.00 94.12 92 LEU A O 1
ATOM 765 N N . LEU A 1 93 ? -19.809 -4.112 28.728 1.00 95.62 93 LEU A N 1
ATOM 766 C CA . LEU A 1 93 ? -20.962 -3.210 28.776 1.00 95.62 93 LEU A CA 1
ATOM 767 C C . LEU A 1 93 ? -22.282 -3.969 28.957 1.00 95.62 93 LEU A C 1
ATOM 769 O O . LEU A 1 93 ? -23.145 -3.505 29.702 1.00 95.62 93 LEU A O 1
ATOM 773 N N . ARG A 1 94 ? -22.441 -5.145 28.332 1.00 93.94 94 ARG A N 1
ATOM 774 C CA . ARG A 1 94 ? -23.610 -6.014 28.557 1.00 93.94 94 ARG A CA 1
ATOM 775 C C . ARG A 1 94 ? -23.679 -6.496 30.005 1.00 93.94 94 ARG A C 1
ATOM 777 O O . ARG A 1 94 ? -24.739 -6.380 30.614 1.00 93.94 94 ARG A O 1
ATOM 784 N N . LEU A 1 95 ? -22.556 -6.954 30.566 1.00 95.19 95 LEU A N 1
ATOM 785 C CA . LEU A 1 95 ? -22.480 -7.374 31.970 1.00 95.19 95 LEU A CA 1
ATOM 786 C C . LEU A 1 95 ? -22.788 -6.216 32.929 1.00 95.19 95 LEU A C 1
ATOM 788 O O . LEU A 1 95 ? -23.572 -6.376 33.860 1.00 95.19 95 LEU A O 1
ATOM 792 N N . ALA A 1 96 ? -22.220 -5.032 32.684 1.00 95.75 96 ALA A N 1
ATOM 793 C CA . ALA A 1 96 ? -22.478 -3.844 33.494 1.00 95.75 96 ALA A CA 1
ATOM 794 C C . ALA A 1 96 ? -23.953 -3.426 33.437 1.00 95.75 96 ALA A C 1
ATOM 796 O O . ALA A 1 96 ? -24.555 -3.134 34.470 1.00 95.75 96 ALA A O 1
ATOM 797 N N . ARG A 1 97 ? -24.556 -3.444 32.242 1.00 96.38 97 ARG A N 1
ATOM 798 C CA . ARG A 1 97 ? -25.986 -3.178 32.055 1.00 96.38 97 ARG A CA 1
ATOM 799 C C . ARG A 1 97 ? -26.837 -4.134 32.885 1.00 96.38 97 ARG A C 1
ATOM 801 O O . ARG A 1 97 ? -27.737 -3.681 33.582 1.00 96.38 97 ARG A O 1
ATOM 808 N N . GLU A 1 98 ? -26.565 -5.433 32.800 1.00 96.19 98 GLU A N 1
ATOM 809 C CA . GLU A 1 98 ? -27.313 -6.461 33.527 1.00 96.19 98 GLU A CA 1
ATOM 810 C C . GLU A 1 98 ? -27.157 -6.315 35.044 1.00 96.19 98 GLU A C 1
ATOM 812 O O . GLU A 1 98 ? -28.148 -6.360 35.767 1.00 96.19 98 GLU A O 1
ATOM 817 N N . PHE A 1 99 ? -25.941 -6.044 35.525 1.00 95.44 99 PHE A N 1
ATOM 818 C CA . PHE A 1 99 ? -25.686 -5.768 36.938 1.00 95.44 99 PHE A CA 1
ATOM 819 C C . PHE A 1 99 ? -26.500 -4.574 37.455 1.00 95.44 99 PHE A C 1
ATOM 821 O O . PHE A 1 99 ? -27.119 -4.671 38.512 1.00 95.44 99 PHE A O 1
ATOM 828 N N . ILE A 1 100 ? -26.529 -3.464 36.707 1.00 94.19 100 ILE A N 1
ATOM 829 C CA . ILE A 1 100 ? -27.270 -2.258 37.099 1.00 94.19 100 ILE A CA 1
ATOM 830 C C . ILE A 1 100 ? -28.774 -2.531 37.103 1.00 94.19 100 ILE A C 1
ATOM 832 O O . ILE A 1 100 ? -29.433 -2.236 38.094 1.00 94.19 100 ILE A O 1
ATOM 836 N N . VAL A 1 101 ? -29.311 -3.113 36.025 1.00 94.69 101 VAL A N 1
ATOM 837 C CA . VAL A 1 101 ? -30.747 -3.420 35.911 1.00 94.69 101 VAL A CA 1
ATOM 838 C C . VAL A 1 101 ? -31.186 -4.339 37.050 1.00 94.69 101 VAL A C 1
ATOM 840 O O . VAL A 1 101 ? -32.090 -3.985 37.799 1.00 94.69 101 VAL A O 1
ATOM 843 N N . ASN A 1 102 ? -30.481 -5.453 37.262 1.00 95.25 102 ASN A N 1
ATOM 844 C CA . ASN A 1 102 ? -30.803 -6.385 38.340 1.00 95.25 102 ASN A CA 1
ATOM 845 C C . ASN A 1 102 ? -30.645 -5.735 39.720 1.00 95.25 102 ASN A C 1
ATOM 847 O O . ASN A 1 102 ? -31.451 -5.978 40.611 1.00 95.25 102 ASN A O 1
ATOM 851 N N . GLY A 1 103 ? -29.617 -4.906 39.917 1.00 96.44 103 GLY A N 1
ATOM 852 C CA . GLY A 1 103 ? -29.400 -4.199 41.175 1.00 96.44 103 GLY A CA 1
ATOM 853 C C . GLY A 1 103 ? -30.536 -3.233 41.509 1.00 96.44 103 GLY A C 1
ATOM 854 O O . GLY A 1 103 ? -30.957 -3.181 42.663 1.00 96.44 103 GLY A O 1
ATOM 855 N N . VAL A 1 104 ? -31.061 -2.512 40.517 1.00 93.62 104 VAL A N 1
ATOM 856 C CA . VAL A 1 104 ? -32.215 -1.617 40.688 1.00 93.62 104 VAL A CA 1
ATOM 857 C C . VAL A 1 104 ? -33.493 -2.418 40.934 1.00 93.62 104 VAL A C 1
ATOM 859 O O . VAL A 1 104 ? -34.180 -2.173 41.924 1.00 93.62 104 VAL A O 1
ATOM 862 N N . ASP A 1 105 ? -33.776 -3.420 40.099 1.00 94.12 105 ASP A N 1
ATOM 863 C CA . ASP A 1 105 ? -35.008 -4.218 40.175 1.00 94.12 105 ASP A CA 1
ATOM 864 C C . ASP A 1 105 ? -35.115 -5.012 41.487 1.00 94.12 105 ASP A C 1
ATOM 866 O O . ASP A 1 105 ? -36.201 -5.166 42.048 1.00 94.12 105 ASP A O 1
ATOM 870 N N . LEU A 1 106 ? -33.983 -5.494 42.008 1.00 96.19 106 LEU A N 1
ATOM 871 C CA . LEU A 1 106 ? -33.908 -6.208 43.287 1.00 96.19 106 LEU A CA 1
ATOM 872 C C . LEU A 1 106 ? -33.802 -5.268 44.501 1.00 96.19 106 LEU A C 1
ATOM 874 O O . LEU A 1 106 ? -33.774 -5.742 45.637 1.00 96.19 106 LEU A O 1
ATOM 878 N N . GLY A 1 107 ? -33.734 -3.950 44.287 1.00 95.00 107 GLY A N 1
ATOM 879 C CA . GLY A 1 107 ? -33.649 -2.950 45.354 1.00 95.00 107 GLY A CA 1
ATOM 880 C C . GLY A 1 107 ? -32.282 -2.852 46.042 1.00 95.00 107 GLY A C 1
ATOM 881 O O . GLY A 1 107 ? -32.184 -2.270 47.121 1.00 95.00 107 GLY A O 1
ATOM 882 N N . TYR A 1 108 ? -31.223 -3.409 45.447 1.00 94.75 108 TYR A N 1
ATOM 883 C CA . TYR A 1 108 ? -29.843 -3.264 45.929 1.00 94.75 108 TYR A CA 1
ATOM 884 C C . TYR A 1 108 ? -29.202 -1.930 45.520 1.00 94.75 108 TYR A C 1
ATOM 886 O O . TYR A 1 108 ? -28.268 -1.473 46.177 1.00 94.75 108 TYR A O 1
ATOM 894 N N . ILE A 1 109 ? -29.687 -1.314 44.439 1.00 93.94 109 ILE A N 1
ATOM 895 C CA . ILE A 1 109 ? -29.261 -0.003 43.947 1.00 93.94 109 ILE A CA 1
ATOM 896 C C . ILE A 1 109 ? -30.469 0.931 43.992 1.00 93.94 109 ILE A C 1
ATOM 898 O O . ILE A 1 109 ? -31.442 0.738 43.267 1.00 93.94 109 ILE A O 1
ATOM 902 N N . THR A 1 110 ? -30.398 1.967 44.825 1.00 93.50 110 THR A N 1
ATOM 903 C CA . THR A 1 110 ? -31.435 3.000 44.887 1.00 93.50 110 THR A CA 1
ATOM 904 C C . THR A 1 110 ? -31.169 4.048 43.815 1.00 93.50 110 THR A C 1
ATOM 906 O O . THR A 1 110 ? -30.174 4.770 43.890 1.00 93.50 110 THR A O 1
ATOM 909 N N . MET A 1 111 ? -32.060 4.144 42.829 1.00 91.06 111 MET A N 1
ATOM 910 C CA . MET A 1 111 ? -32.030 5.247 41.870 1.00 91.06 111 MET A CA 1
ATOM 911 C C . MET A 1 111 ? -32.512 6.541 42.542 1.00 91.06 111 MET A C 1
ATOM 913 O O . MET A 1 111 ? -33.461 6.488 43.328 1.00 91.06 111 MET A O 1
ATOM 917 N N . PRO A 1 112 ? -31.890 7.696 42.247 1.00 91.06 112 PRO A N 1
ATOM 918 C CA . PRO A 1 112 ? -32.423 8.998 42.638 1.00 91.06 112 PRO A CA 1
ATOM 919 C C . PRO A 1 112 ? -33.853 9.186 42.122 1.00 91.06 112 PRO A C 1
ATOM 921 O O . PRO A 1 112 ? -34.241 8.569 41.128 1.00 91.06 112 PRO A O 1
ATOM 924 N N . ASP A 1 113 ? -34.628 10.068 42.759 1.00 91.00 113 ASP A N 1
ATOM 925 C CA . ASP A 1 113 ? -35.962 10.399 42.254 1.00 91.00 113 ASP A CA 1
ATOM 926 C C . ASP A 1 113 ? -35.876 10.890 40.794 1.00 91.00 113 ASP A C 1
ATOM 928 O O . ASP A 1 113 ? -34.921 11.598 40.450 1.00 91.00 113 ASP A O 1
ATOM 932 N N . PRO A 1 114 ? -36.861 10.572 39.931 1.00 87.75 114 PRO A N 1
ATOM 933 C CA . PRO A 1 114 ? -36.830 10.947 38.512 1.00 87.75 114 PRO A CA 1
ATOM 934 C C . PRO A 1 114 ? -36.676 12.453 38.263 1.00 87.75 114 PRO A C 1
ATOM 936 O O . PRO A 1 114 ? -36.074 12.862 37.276 1.00 87.75 114 PRO A O 1
ATOM 939 N N . GLU A 1 115 ? -37.188 13.276 39.181 1.00 90.69 115 GLU A N 1
ATOM 940 C CA . GLU A 1 115 ? -37.122 14.742 39.113 1.00 90.69 115 GLU A CA 1
ATOM 941 C C . GLU A 1 115 ? -35.794 15.312 39.641 1.00 90.69 115 GLU A C 1
ATOM 943 O O . GLU A 1 115 ? -35.526 16.507 39.507 1.00 90.69 115 GLU A O 1
ATOM 948 N N . THR A 1 116 ? -34.954 14.476 40.260 1.00 92.50 116 THR A N 1
ATOM 949 C CA . THR A 1 116 ? -33.631 14.886 40.735 1.00 92.50 116 THR A CA 1
ATOM 950 C C . THR A 1 116 ? -32.647 14.809 39.567 1.00 92.50 116 THR A C 1
ATOM 952 O O . THR A 1 116 ? -32.424 13.715 39.044 1.00 92.50 116 THR A O 1
ATOM 955 N N . PRO A 1 117 ? -32.029 15.928 39.146 1.00 90.00 117 PRO A N 1
ATOM 956 C CA . PRO A 1 117 ? -31.049 15.925 38.067 1.00 90.00 117 PRO A CA 1
ATOM 957 C C . PRO A 1 117 ? -29.762 15.228 38.527 1.00 90.00 117 PRO A C 1
ATOM 959 O O . PRO A 1 117 ? -28.865 15.858 39.087 1.00 90.00 117 PRO A O 1
ATOM 962 N N . ASP A 1 118 ? -29.688 13.920 38.292 1.00 91.69 118 ASP A N 1
ATOM 963 C CA . ASP A 1 118 ? -28.570 13.064 38.683 1.00 91.69 118 ASP A CA 1
ATOM 964 C C . ASP A 1 118 ? -27.985 12.312 37.468 1.00 91.69 118 ASP A C 1
ATOM 966 O O . ASP A 1 118 ? -28.739 11.714 36.692 1.00 91.69 118 ASP A O 1
ATOM 970 N N . PRO A 1 119 ? -26.648 12.292 37.290 1.00 89.56 119 PRO A N 1
ATOM 971 C CA . PRO A 1 119 ? -25.986 11.551 36.214 1.00 89.56 119 PRO A CA 1
ATOM 972 C C . PRO A 1 119 ? -26.292 10.045 36.166 1.00 89.56 119 PRO A C 1
ATOM 974 O O . PRO A 1 119 ? -26.092 9.428 35.117 1.00 89.56 119 PRO A O 1
ATOM 977 N N . ALA A 1 120 ? -26.755 9.437 37.262 1.00 90.88 120 ALA A N 1
ATOM 978 C CA . ALA A 1 120 ? -27.161 8.034 37.307 1.00 90.88 120 ALA A CA 1
ATOM 979 C C . ALA A 1 120 ? -28.294 7.729 36.315 1.00 90.88 120 ALA A C 1
ATOM 981 O O . ALA A 1 120 ? -28.292 6.657 35.702 1.00 90.88 120 ALA A O 1
ATOM 982 N N . HIS A 1 121 ? -29.203 8.685 36.088 1.00 90.25 121 HIS A N 1
ATOM 983 C CA . HIS A 1 121 ? -30.299 8.553 35.119 1.00 90.25 121 HIS A CA 1
ATOM 984 C C . HIS A 1 121 ? -29.797 8.387 33.680 1.00 90.25 121 HIS A C 1
ATOM 986 O O . HIS A 1 121 ? -30.433 7.712 32.872 1.00 90.25 121 HIS A O 1
ATOM 992 N N . ASP A 1 122 ? -28.614 8.923 33.366 1.00 92.44 122 ASP A N 1
ATOM 993 C CA . ASP A 1 122 ? -28.016 8.830 32.034 1.00 92.44 122 ASP A CA 1
ATOM 994 C C . ASP A 1 122 ? -27.231 7.535 31.795 1.00 92.44 122 ASP A C 1
ATOM 996 O O . ASP A 1 122 ? -26.882 7.230 30.651 1.00 92.44 122 ASP A O 1
ATOM 1000 N N . LEU A 1 123 ? -26.879 6.791 32.847 1.00 91.88 123 LEU A N 1
ATOM 1001 C CA . LEU A 1 123 ? -25.906 5.704 32.739 1.00 91.88 123 LEU A CA 1
ATOM 1002 C C . LEU A 1 123 ? -26.405 4.571 31.833 1.00 91.88 123 LEU A C 1
ATOM 1004 O O . LEU A 1 123 ? -25.718 4.190 30.885 1.00 91.88 123 LEU A O 1
ATOM 1008 N N . LEU A 1 124 ? -27.615 4.061 32.081 1.00 93.62 124 LEU A N 1
ATOM 1009 C CA . LEU A 1 124 ? -28.219 3.018 31.245 1.00 93.62 124 LEU A CA 1
ATOM 1010 C C . LEU A 1 124 ? -28.479 3.497 29.803 1.00 93.62 124 LEU A C 1
ATOM 1012 O O . LEU A 1 124 ? -28.097 2.771 28.880 1.00 93.62 124 LEU A O 1
ATOM 1016 N N . PRO A 1 125 ? -29.048 4.698 29.561 1.00 94.94 125 PRO A N 1
ATOM 1017 C CA . PRO A 1 125 ? -29.124 5.274 28.219 1.00 94.94 125 PRO A CA 1
ATOM 1018 C C . PRO A 1 125 ? -27.774 5.323 27.491 1.00 94.94 125 PRO A C 1
ATOM 1020 O O . PRO A 1 125 ? -27.694 4.902 26.337 1.00 94.94 125 PRO A O 1
ATOM 1023 N N . LYS A 1 126 ? -26.700 5.766 28.159 1.00 95.50 126 LYS A N 1
ATOM 1024 C CA . LYS A 1 126 ? -25.350 5.840 27.574 1.00 95.50 126 LYS A CA 1
ATOM 1025 C C . LYS A 1 126 ? -24.777 4.459 27.257 1.00 95.50 126 LYS A C 1
ATOM 1027 O O . LYS A 1 126 ? -24.201 4.285 26.185 1.00 95.50 126 LYS A O 1
ATOM 1032 N N . ILE A 1 127 ? -24.971 3.469 28.132 1.00 95.44 127 ILE A N 1
ATOM 1033 C CA . ILE A 1 127 ? -24.553 2.082 27.872 1.00 95.44 127 ILE A CA 1
ATOM 1034 C C . ILE A 1 127 ? -25.307 1.509 26.665 1.00 95.44 127 ILE A C 1
ATOM 1036 O O . ILE A 1 127 ? -24.686 0.939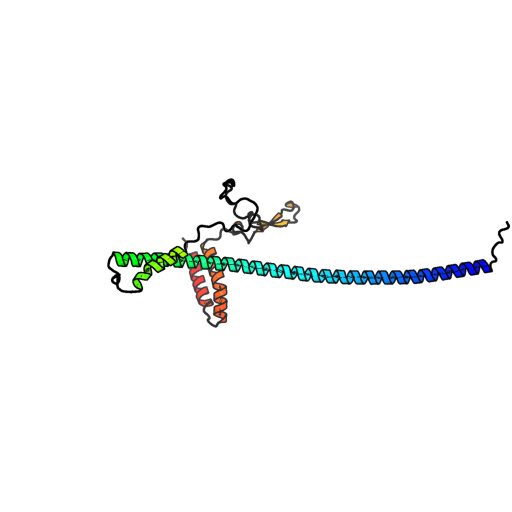 25.770 1.00 95.44 127 ILE A O 1
ATOM 1040 N N . ASN A 1 128 ? -26.629 1.694 26.600 1.00 93.81 128 ASN A N 1
ATOM 1041 C CA . ASN A 1 128 ? -27.433 1.225 25.470 1.00 93.81 128 ASN A CA 1
ATOM 1042 C C . ASN A 1 128 ? -27.010 1.907 24.161 1.00 93.81 128 ASN A C 1
ATOM 1044 O O . ASN A 1 128 ? -26.869 1.232 23.148 1.00 93.81 128 ASN A O 1
ATOM 1048 N N . ALA A 1 129 ? -26.748 3.217 24.178 1.00 93.94 129 ALA A N 1
ATOM 1049 C CA . ALA A 1 129 ? -26.260 3.940 23.007 1.00 93.94 129 ALA A CA 1
ATOM 1050 C C . ALA A 1 129 ? -24.883 3.434 22.544 1.00 93.94 129 ALA A C 1
ATOM 1052 O O . ALA A 1 129 ? -24.677 3.236 21.348 1.00 93.94 129 ALA A O 1
ATOM 1053 N N . ALA A 1 130 ? -23.961 3.174 23.478 1.00 92.44 130 ALA A N 1
ATOM 1054 C CA . ALA A 1 130 ? -22.641 2.627 23.167 1.00 92.44 130 ALA A CA 1
ATOM 1055 C C . ALA A 1 130 ? -22.725 1.222 22.549 1.00 92.44 130 ALA A C 1
ATOM 1057 O O . ALA A 1 130 ? -22.026 0.941 21.576 1.00 92.44 130 ALA A O 1
ATOM 1058 N N . LEU A 1 131 ? -23.607 0.363 23.071 1.00 92.50 131 LEU A N 1
ATOM 1059 C CA . LEU A 1 131 ? -23.863 -0.968 22.515 1.00 92.50 131 LEU A CA 1
ATOM 1060 C C . LEU A 1 131 ? -24.513 -0.895 21.126 1.00 92.50 131 LEU A C 1
ATOM 1062 O O . LEU A 1 131 ? -24.112 -1.638 20.235 1.00 92.50 131 LEU A O 1
ATOM 1066 N N . SER A 1 132 ? -25.464 0.019 20.916 1.00 90.75 132 SER A N 1
ATOM 1067 C CA . SER A 1 132 ? -26.108 0.228 19.612 1.00 90.75 132 SER A CA 1
ATOM 1068 C C . SER A 1 132 ? -25.143 0.769 18.559 1.00 90.75 132 SER A C 1
ATOM 1070 O O . SER A 1 132 ? -25.175 0.315 17.424 1.00 90.75 132 SER A O 1
ATOM 1072 N N . ALA A 1 133 ? -24.257 1.701 18.920 1.00 86.81 133 ALA A N 1
ATOM 1073 C CA . ALA A 1 133 ? -23.239 2.230 18.006 1.00 86.81 133 ALA A CA 1
ATOM 1074 C C . ALA A 1 133 ? -22.182 1.183 17.614 1.00 86.81 133 ALA A C 1
ATOM 1076 O O . ALA A 1 133 ? -21.490 1.345 16.614 1.00 86.81 133 ALA A O 1
ATOM 1077 N N . SER A 1 134 ? -22.042 0.130 18.422 1.00 78.00 134 SER A N 1
ATOM 1078 C CA . SER A 1 134 ? -21.152 -1.000 18.161 1.00 78.00 134 SER A CA 1
ATOM 1079 C C . SER A 1 134 ? -21.793 -2.115 17.347 1.00 78.00 134 SER A C 1
ATOM 1081 O O . SER A 1 134 ? -21.096 -3.035 16.924 1.00 78.00 134 SER A O 1
ATOM 1083 N N . ALA A 1 135 ? -23.116 -2.075 17.158 1.00 72.12 135 ALA A N 1
ATOM 1084 C CA . ALA A 1 135 ? -23.763 -2.989 16.240 1.00 72.12 135 ALA A CA 1
ATOM 1085 C C . ALA A 1 135 ? -23.156 -2.715 14.864 1.00 72.12 135 ALA A C 1
ATOM 1087 O O . ALA A 1 135 ? -23.345 -1.628 14.313 1.00 72.12 135 ALA A O 1
ATOM 1088 N N . GLU A 1 136 ? -22.356 -3.662 14.357 1.00 59.19 136 GLU A N 1
ATOM 1089 C CA . GLU A 1 136 ? -21.838 -3.566 12.998 1.00 59.19 136 GLU A CA 1
ATOM 1090 C C . GLU A 1 136 ? -23.047 -3.269 12.094 1.00 59.19 136 GLU A C 1
ATOM 1092 O O . GLU A 1 136 ? -24.071 -3.952 12.232 1.00 59.19 136 GLU A O 1
ATOM 1097 N N . PRO A 1 137 ? -22.996 -2.243 11.220 1.00 49.31 137 PRO A N 1
ATOM 1098 C CA . PRO A 1 137 ? -23.993 -2.128 10.170 1.00 49.31 137 PRO A CA 1
ATOM 1099 C C . PRO A 1 137 ? -23.965 -3.472 9.451 1.00 49.31 137 PRO A C 1
ATOM 1101 O O . PRO A 1 137 ? -22.911 -3.865 8.953 1.00 49.31 137 PRO A O 1
ATOM 1104 N N . SER A 1 138 ? -25.069 -4.218 9.533 1.00 44.09 138 SER A N 1
ATOM 1105 C CA . SER A 1 138 ? -25.200 -5.567 8.988 1.00 44.09 138 SER A CA 1
ATOM 1106 C C . SER A 1 138 ? -24.645 -5.561 7.578 1.00 44.09 138 SER A C 1
ATOM 1108 O O . SER A 1 138 ? -25.297 -4.957 6.740 1.00 44.09 138 SER A O 1
ATOM 1110 N N . GLU A 1 139 ? -23.449 -6.122 7.370 1.00 46.03 139 GLU A N 1
ATOM 1111 C CA . GLU A 1 139 ? -22.645 -6.090 6.140 1.00 46.03 139 GLU A CA 1
ATOM 1112 C C . GLU A 1 139 ? -23.377 -5.496 4.919 1.00 46.03 139 GLU A C 1
ATOM 1114 O O . GLU A 1 139 ? -23.786 -6.210 4.003 1.00 46.03 139 GLU A O 1
ATOM 1119 N N . GLU A 1 140 ? -23.561 -4.171 4.896 1.00 40.09 140 G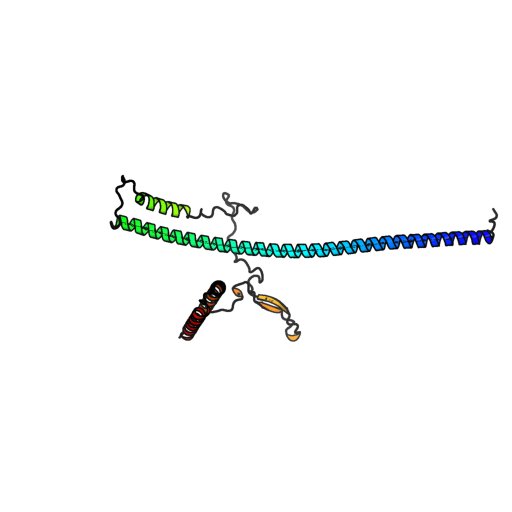LU A N 1
ATOM 1120 C CA . GLU A 1 140 ? -24.106 -3.468 3.741 1.00 40.09 140 GLU A CA 1
ATOM 1121 C C . GLU A 1 140 ? -22.950 -3.383 2.750 1.00 40.09 140 GLU A C 1
ATOM 1123 O O . GLU A 1 140 ? -22.153 -2.451 2.743 1.00 40.09 140 GLU A O 1
ATOM 1128 N N . CYS A 1 141 ? -22.812 -4.470 1.990 1.00 38.53 141 CYS A N 1
ATOM 1129 C CA . CYS A 1 141 ? -22.103 -4.586 0.726 1.00 38.53 141 CYS A CA 1
ATOM 1130 C C . CYS A 1 141 ? -20.789 -3.784 0.648 1.00 38.53 141 CYS A C 1
ATOM 1132 O O . CYS A 1 141 ? -20.655 -2.821 -0.109 1.00 38.53 141 CYS A O 1
ATOM 1134 N N . ALA A 1 142 ? -19.754 -4.251 1.348 1.00 39.69 142 ALA A N 1
ATOM 1135 C CA . ALA A 1 142 ? -18.376 -3.773 1.182 1.00 39.69 142 ALA A CA 1
ATOM 1136 C C . ALA A 1 142 ? -17.738 -4.173 -0.178 1.00 39.69 142 ALA A C 1
ATOM 1138 O O . ALA A 1 142 ? -16.516 -4.213 -0.313 1.00 39.69 142 ALA A O 1
ATOM 1139 N N . HIS A 1 143 ? -18.552 -4.464 -1.200 1.00 42.66 143 HIS A N 1
ATOM 1140 C CA . HIS A 1 143 ? -18.135 -4.830 -2.557 1.00 42.66 143 HIS A CA 1
ATOM 1141 C C . HIS A 1 143 ? -18.481 -3.766 -3.613 1.00 42.66 143 HIS A C 1
ATOM 1143 O O . HIS A 1 143 ? -18.471 -4.048 -4.810 1.00 42.66 143 HIS A O 1
ATOM 1149 N N . SER A 1 144 ? -18.712 -2.512 -3.213 1.00 41.12 144 SER A N 1
ATOM 1150 C CA . SER A 1 144 ? -19.040 -1.415 -4.138 1.00 41.12 144 SER A CA 1
ATOM 1151 C C . SER A 1 144 ? -17.894 -0.944 -5.057 1.00 41.12 144 SER A C 1
ATOM 1153 O O . SER A 1 144 ? -18.106 -0.039 -5.860 1.00 41.12 144 SER A O 1
ATOM 1155 N N . TYR A 1 145 ? -16.710 -1.576 -5.028 1.00 43.06 145 TYR A N 1
ATOM 1156 C CA . TYR A 1 145 ? -15.582 -1.217 -5.908 1.00 43.06 145 TYR A CA 1
ATOM 1157 C C . TYR A 1 145 ? -15.071 -2.338 -6.828 1.00 43.06 145 TYR A C 1
ATOM 1159 O O . TYR A 1 145 ? -13.979 -2.221 -7.381 1.00 43.06 145 TYR A O 1
ATOM 1167 N N . ALA A 1 146 ? -15.861 -3.388 -7.080 1.00 41.38 146 ALA A N 1
ATOM 1168 C CA . ALA A 1 146 ? -15.522 -4.396 -8.090 1.00 41.38 146 ALA A CA 1
ATOM 1169 C C . ALA A 1 146 ? -16.685 -4.648 -9.068 1.00 41.38 146 ALA A C 1
ATOM 1171 O O . ALA A 1 146 ? -17.460 -5.588 -8.925 1.00 41.38 146 ALA A O 1
ATOM 1172 N N . ASN A 1 147 ? -16.790 -3.825 -10.116 1.00 43.06 147 ASN A N 1
ATOM 1173 C CA . ASN A 1 147 ? -17.595 -4.162 -11.299 1.00 43.06 147 ASN A CA 1
ATOM 1174 C C . ASN A 1 147 ? -17.045 -5.467 -11.917 1.00 43.06 147 ASN A C 1
ATOM 1176 O O . ASN A 1 147 ? -15.848 -5.563 -12.178 1.00 43.06 147 ASN A O 1
ATOM 1180 N N . LYS A 1 148 ? -17.850 -6.506 -12.174 1.00 40.00 148 LYS A N 1
ATOM 1181 C CA . LYS A 1 148 ? -18.690 -6.619 -13.386 1.00 40.00 148 LYS A CA 1
ATOM 1182 C C . LYS A 1 148 ? -19.841 -7.640 -13.277 1.00 40.00 148 LYS A C 1
ATOM 1184 O O . LYS A 1 148 ? -20.416 -7.992 -14.303 1.00 40.00 148 LYS A O 1
ATOM 1189 N N . ALA A 1 149 ? -20.192 -8.121 -12.086 1.00 42.75 149 ALA A N 1
ATOM 1190 C CA . ALA A 1 149 ? -21.165 -9.206 -11.946 1.00 42.75 149 ALA A CA 1
ATOM 1191 C C . ALA A 1 149 ? -22.220 -8.924 -10.859 1.00 42.75 149 ALA A C 1
ATOM 1193 O O . ALA A 1 149 ? -22.203 -9.560 -9.820 1.00 42.75 149 ALA A O 1
ATOM 1194 N N . GLY A 1 150 ? -23.114 -7.963 -11.134 1.00 40.56 150 GLY A N 1
ATOM 1195 C CA . GLY A 1 150 ? -24.477 -7.869 -10.576 1.00 40.56 150 GLY A CA 1
ATOM 1196 C C . GLY A 1 150 ? -24.649 -7.615 -9.067 1.00 40.56 150 GLY A C 1
ATOM 1197 O O . GLY A 1 150 ? -24.215 -8.393 -8.230 1.00 40.56 150 GLY A O 1
ATOM 1198 N N . CYS A 1 151 ? -25.386 -6.556 -8.716 1.00 38.28 151 CYS A N 1
ATOM 1199 C CA . CYS A 1 151 ? -25.844 -6.251 -7.354 1.00 38.28 151 CYS A CA 1
ATOM 1200 C C . CYS A 1 151 ? -27.348 -6.555 -7.237 1.00 38.28 151 CYS A C 1
ATOM 1202 O O . CYS A 1 151 ? -28.126 -5.869 -7.900 1.00 38.28 151 CYS A O 1
ATOM 1204 N N . PRO A 1 152 ? -27.793 -7.531 -6.425 1.00 45.69 152 PRO A N 1
ATOM 1205 C CA . PRO A 1 152 ? -29.187 -7.925 -6.395 1.00 45.69 152 PRO A CA 1
ATOM 1206 C C . PRO A 1 152 ? -29.985 -7.208 -5.286 1.00 45.69 152 PRO A C 1
ATOM 1208 O O . PRO A 1 152 ? -30.450 -7.845 -4.350 1.00 45.69 152 PRO A O 1
ATOM 1211 N N . GLU A 1 153 ? -30.293 -5.918 -5.459 1.00 43.84 153 GLU A N 1
ATOM 1212 C CA . GLU A 1 153 ? -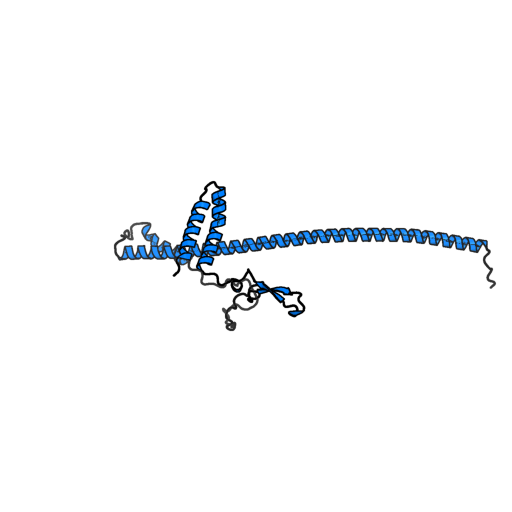31.715 -5.539 -5.298 1.00 43.84 153 GLU A CA 1
ATOM 1213 C C . GLU A 1 153 ? -32.558 -6.181 -6.435 1.00 43.84 153 GLU A C 1
ATOM 1215 O O . GLU A 1 153 ? -33.776 -6.290 -6.340 1.00 43.84 153 GLU A O 1
ATOM 1220 N N . CYS A 1 154 ? -31.893 -6.661 -7.503 1.00 45.56 154 CYS A N 1
ATOM 1221 C CA . CYS A 1 154 ? -32.439 -7.175 -8.761 1.00 45.56 154 CYS A CA 1
ATOM 1222 C C . CYS A 1 154 ? -32.444 -8.710 -8.975 1.00 45.56 154 CYS A C 1
ATOM 1224 O O . CYS A 1 154 ? -32.770 -9.142 -10.075 1.00 45.56 154 CYS A O 1
ATOM 1226 N N . GLY A 1 155 ? -32.141 -9.543 -7.971 1.00 41.75 155 GLY A N 1
ATOM 1227 C CA . GLY A 1 155 ? -32.484 -10.977 -7.998 1.00 41.75 155 GLY A CA 1
ATOM 1228 C C . GLY A 1 155 ? -31.978 -11.821 -9.184 1.00 41.75 155 GLY A C 1
ATOM 1229 O O . GLY A 1 155 ? -32.779 -12.518 -9.802 1.00 41.75 155 GLY A O 1
ATOM 1230 N N . GLU A 1 156 ? -30.668 -11.852 -9.451 1.00 37.00 156 GLU A N 1
ATOM 1231 C CA . GLU A 1 156 ? -30.066 -12.912 -10.280 1.00 37.00 156 GLU A CA 1
ATOM 1232 C C . GLU A 1 156 ? -29.105 -13.790 -9.464 1.00 37.00 156 GLU A C 1
ATOM 1234 O O . GLU A 1 156 ? -28.302 -13.308 -8.665 1.00 37.00 156 GLU A O 1
ATOM 1239 N N . ALA A 1 157 ? -29.270 -15.104 -9.629 1.00 38.28 157 ALA A N 1
ATOM 1240 C CA . ALA A 1 157 ? -28.675 -16.166 -8.832 1.00 38.28 157 ALA A CA 1
ATOM 1241 C C . ALA A 1 157 ? -27.194 -16.402 -9.163 1.00 38.28 157 ALA A C 1
ATOM 1243 O O . ALA A 1 157 ? -26.829 -16.543 -10.329 1.00 38.28 157 ALA A O 1
ATOM 1244 N N . PHE A 1 158 ? -26.367 -16.572 -8.130 1.00 42.97 158 PHE A N 1
ATOM 1245 C CA . PHE A 1 158 ? -25.121 -17.324 -8.253 1.00 42.97 158 PHE A CA 1
ATOM 1246 C C . PHE A 1 158 ? -25.338 -18.710 -7.650 1.00 42.97 158 PHE A C 1
ATOM 1248 O O . PHE A 1 158 ? -25.663 -18.846 -6.470 1.00 42.97 158 PHE A O 1
ATOM 1255 N N . ASP A 1 159 ? -25.208 -19.729 -8.498 1.00 43.69 159 ASP A N 1
ATOM 1256 C CA . ASP A 1 159 ? -25.300 -21.139 -8.137 1.00 43.69 159 ASP A CA 1
ATOM 1257 C C . ASP A 1 159 ? -24.405 -21.475 -6.935 1.00 43.69 159 ASP A C 1
ATOM 1259 O O . ASP A 1 159 ? -23.261 -21.028 -6.835 1.00 43.69 159 ASP A O 1
ATOM 1263 N N . GLY A 1 160 ? -24.947 -22.287 -6.023 1.00 42.38 160 GLY A N 1
ATOM 1264 C CA . GLY A 1 160 ? -24.390 -22.660 -4.720 1.00 42.38 160 GLY A CA 1
ATOM 1265 C C . GLY A 1 160 ? -23.067 -23.436 -4.743 1.00 42.38 160 GLY A C 1
ATOM 1266 O O . GLY A 1 160 ? -23.003 -24.583 -4.298 1.00 42.38 160 GLY A O 1
ATOM 1267 N N . GLY A 1 161 ? -21.982 -22.805 -5.181 1.00 39.44 161 GLY A N 1
ATOM 1268 C CA . GLY A 1 161 ? -20.625 -23.268 -4.926 1.00 39.44 161 GLY A CA 1
ATOM 1269 C C . GLY A 1 161 ? -20.203 -22.907 -3.503 1.00 39.44 161 GLY A C 1
ATOM 1270 O O . GLY A 1 161 ? -20.040 -21.729 -3.195 1.00 39.44 161 GLY A O 1
ATOM 1271 N N . LYS A 1 162 ? -20.001 -23.903 -2.626 1.00 36.91 162 LYS A N 1
ATOM 1272 C CA . LYS A 1 162 ? -19.287 -23.699 -1.349 1.00 36.91 162 LYS A CA 1
ATOM 1273 C C . LYS A 1 162 ? -18.013 -22.883 -1.622 1.00 36.91 162 LYS A C 1
ATOM 1275 O O . LYS A 1 162 ? -17.315 -23.237 -2.575 1.00 36.91 162 LYS A O 1
ATOM 1280 N N . PRO A 1 163 ? -17.681 -21.859 -0.813 1.00 41.69 163 PRO A N 1
ATOM 1281 C CA . PRO A 1 163 ? -16.427 -21.139 -0.977 1.00 41.69 163 PRO A CA 1
ATOM 1282 C C . PRO A 1 163 ? -15.294 -22.155 -0.855 1.00 41.69 163 PRO A C 1
ATOM 1284 O O . PRO A 1 163 ? -15.070 -22.736 0.208 1.00 41.69 163 PRO A O 1
ATOM 1287 N N . SER A 1 164 ? -14.637 -22.445 -1.976 1.00 52.66 164 SER A N 1
ATOM 1288 C CA . SER A 1 164 ? -13.423 -23.241 -1.971 1.00 52.66 164 SER A CA 1
ATOM 1289 C C . SER A 1 164 ? -12.410 -22.475 -1.137 1.00 52.66 164 SER A C 1
ATOM 1291 O O . SER A 1 164 ? -12.148 -21.305 -1.427 1.00 52.66 164 SER A O 1
ATOM 1293 N N . THR A 1 165 ? -11.874 -23.122 -0.106 1.00 53.88 165 THR A N 1
ATOM 1294 C CA . THR A 1 165 ? -10.736 -22.632 0.669 1.00 53.88 165 THR A CA 1
ATOM 1295 C C . THR A 1 165 ? -9.694 -22.052 -0.294 1.00 53.88 165 THR A C 1
ATOM 1297 O O . THR A 1 165 ? -9.406 -22.690 -1.313 1.00 53.88 165 THR A O 1
ATOM 1300 N N . PRO A 1 166 ? -9.185 -20.830 -0.054 1.00 57.44 166 PRO A N 1
ATOM 1301 C CA . PRO A 1 166 ? -8.223 -20.216 -0.956 1.00 57.44 166 PRO A CA 1
ATOM 1302 C C . PRO A 1 166 ? -6.996 -21.119 -1.046 1.00 57.44 166 PRO A C 1
ATOM 1304 O O . PRO A 1 166 ? -6.354 -21.399 -0.034 1.00 57.44 166 PRO A O 1
ATOM 1307 N N . LYS A 1 167 ? -6.704 -21.595 -2.260 1.00 69.81 167 LYS A N 1
ATOM 1308 C CA . LYS A 1 167 ? -5.583 -22.503 -2.490 1.00 69.81 167 LYS A CA 1
ATOM 1309 C C . LYS A 1 167 ? -4.279 -21.828 -2.084 1.00 69.81 167 LYS A C 1
ATOM 1311 O O . LYS A 1 167 ? -4.054 -20.669 -2.442 1.00 69.81 167 LYS A O 1
ATOM 1316 N N . CYS A 1 168 ? -3.398 -22.548 -1.393 1.00 67.00 168 CYS A N 1
ATOM 1317 C CA . CYS A 1 168 ? -2.058 -22.067 -1.087 1.00 67.00 168 CYS A CA 1
ATOM 1318 C C . CYS A 1 168 ? -1.370 -21.632 -2.387 1.00 67.00 168 CYS A C 1
ATOM 1320 O O . CYS A 1 168 ? -1.180 -22.436 -3.301 1.00 67.00 168 CYS A O 1
ATOM 1322 N N . LYS A 1 169 ? -0.966 -20.361 -2.461 1.00 73.88 169 LYS A N 1
ATOM 1323 C CA . LYS A 1 169 ? -0.381 -19.759 -3.669 1.00 73.88 169 LYS A CA 1
ATOM 1324 C C . LYS A 1 169 ? 0.927 -20.417 -4.131 1.00 73.88 169 LYS A C 1
ATOM 1326 O O . LYS A 1 169 ? 1.328 -20.215 -5.271 1.00 73.88 169 LYS A O 1
ATOM 1331 N N . TYR A 1 170 ? 1.572 -21.197 -3.262 1.00 72.69 170 TYR A N 1
ATOM 1332 C CA . TYR A 1 170 ? 2.848 -21.856 -3.541 1.00 72.69 170 TYR A CA 1
ATOM 1333 C C . TYR A 1 170 ? 2.701 -23.334 -3.914 1.00 72.69 170 TYR A C 1
ATOM 1335 O O . TYR A 1 170 ? 3.368 -23.789 -4.838 1.00 72.69 170 TYR A O 1
ATOM 1343 N N . CYS A 1 171 ? 1.832 -24.088 -3.232 1.00 75.25 171 CYS A N 1
ATOM 1344 C CA . CYS A 1 171 ? 1.682 -25.529 -3.474 1.00 75.25 171 CYS A CA 1
ATOM 1345 C C . CYS A 1 171 ? 0.325 -25.949 -4.057 1.00 75.25 171 CYS A C 1
ATOM 1347 O O . CYS A 1 171 ? 0.143 -27.112 -4.390 1.00 75.25 171 CYS A O 1
ATOM 1349 N N . GLY A 1 172 ? -0.646 -25.044 -4.193 1.00 75.50 172 GLY A N 1
ATOM 1350 C CA . GLY A 1 172 ? -1.978 -25.393 -4.698 1.00 75.50 172 GLY A CA 1
ATOM 1351 C C . GLY A 1 172 ? -2.723 -26.415 -3.827 1.00 75.50 172 GLY A C 1
ATOM 1352 O O . GLY A 1 172 ? -3.497 -27.201 -4.367 1.00 75.50 172 GLY A O 1
ATOM 1353 N N . ASP A 1 173 ? -2.472 -26.399 -2.512 1.00 71.69 173 ASP A N 1
ATOM 1354 C CA . ASP A 1 173 ? -3.007 -27.301 -1.470 1.00 71.69 173 ASP A CA 1
ATOM 1355 C C . ASP A 1 173 ? -2.481 -28.742 -1.476 1.00 71.69 173 ASP A C 1
ATOM 1357 O O . ASP A 1 173 ? -3.032 -29.616 -0.811 1.00 71.69 173 ASP A O 1
ATOM 1361 N N . THR A 1 174 ? -1.383 -29.022 -2.174 1.00 72.06 174 THR A N 1
ATOM 1362 C CA . THR A 1 174 ? -0.731 -30.343 -2.105 1.00 72.06 174 THR A CA 1
ATOM 1363 C C . THR A 1 174 ? 0.135 -30.518 -0.853 1.00 72.06 174 THR A C 1
ATOM 1365 O O . THR A 1 174 ? 0.570 -31.630 -0.556 1.00 72.06 174 THR A O 1
ATOM 1368 N N . GLY A 1 175 ? 0.459 -29.427 -0.147 1.00 75.75 175 GLY A N 1
ATOM 1369 C CA . GLY A 1 175 ? 1.424 -29.414 0.958 1.00 75.75 175 GLY A CA 1
ATOM 1370 C C . GLY A 1 175 ? 2.882 -29.624 0.526 1.00 75.75 175 GLY A C 1
ATOM 1371 O O . GLY A 1 175 ? 3.778 -29.614 1.373 1.00 75.75 175 GLY A O 1
ATOM 1372 N N . GLN A 1 176 ? 3.148 -29.810 -0.774 1.00 79.31 176 GLN A N 1
ATOM 1373 C CA . GLN A 1 176 ? 4.473 -30.111 -1.322 1.00 79.31 176 GLN A CA 1
ATOM 1374 C C . GLN A 1 176 ? 4.671 -29.526 -2.727 1.00 79.31 176 GLN A C 1
ATOM 1376 O O . GLN A 1 176 ? 3.744 -29.481 -3.530 1.00 79.31 176 GLN A O 1
ATOM 1381 N N . PHE A 1 177 ? 5.893 -29.128 -3.064 1.00 77.31 177 PHE A N 1
ATOM 1382 C CA . PHE A 1 177 ? 6.261 -28.654 -4.400 1.00 77.31 177 PHE A CA 1
ATOM 1383 C C . PHE A 1 177 ? 7.556 -29.314 -4.877 1.00 77.31 177 PHE A C 1
ATOM 1385 O O . PHE A 1 177 ? 8.383 -29.741 -4.075 1.00 77.31 177 PHE A O 1
ATOM 1392 N N . VAL A 1 178 ? 7.729 -29.430 -6.193 1.00 84.00 178 VAL A N 1
ATOM 1393 C CA . VAL A 1 178 ? 8.916 -30.055 -6.792 1.00 84.00 178 VAL A CA 1
ATOM 1394 C C . VAL A 1 178 ? 10.090 -29.076 -6.723 1.00 84.00 178 VAL A C 1
ATOM 1396 O O . VAL A 1 178 ? 9.974 -27.949 -7.200 1.00 84.00 178 VAL A O 1
ATOM 1399 N N . ILE A 1 179 ? 11.220 -29.508 -6.160 1.00 85.38 179 ILE A N 1
ATOM 1400 C CA . ILE A 1 179 ? 12.469 -28.720 -6.094 1.00 85.38 179 ILE A CA 1
ATOM 1401 C C . ILE A 1 179 ? 13.548 -29.194 -7.070 1.00 85.38 179 ILE A C 1
ATOM 1403 O O . ILE A 1 179 ? 14.574 -28.539 -7.228 1.00 85.38 179 ILE A O 1
ATOM 1407 N N . GLY A 1 180 ? 13.324 -30.316 -7.743 1.00 83.25 180 GLY A N 1
ATOM 1408 C CA . GLY A 1 180 ? 14.236 -30.876 -8.731 1.00 83.25 180 GLY A CA 1
ATOM 1409 C C . GLY A 1 180 ? 13.888 -32.326 -9.014 1.00 83.25 180 GLY A C 1
ATOM 1410 O O . GLY A 1 180 ? 12.862 -32.810 -8.547 1.00 83.25 180 GLY A O 1
ATOM 1411 N N . ASN A 1 181 ? 14.759 -33.025 -9.733 1.00 85.38 181 ASN A N 1
ATOM 1412 C CA . ASN A 1 181 ? 14.665 -34.470 -9.922 1.00 85.38 181 ASN A CA 1
ATOM 1413 C C . ASN A 1 181 ? 15.913 -35.138 -9.337 1.00 85.38 181 ASN A C 1
ATOM 1415 O O . ASN A 1 181 ? 16.963 -34.499 -9.242 1.00 85.38 181 ASN A O 1
ATOM 1419 N N . SER A 1 182 ? 15.794 -36.402 -8.937 1.00 82.31 182 SER A N 1
ATOM 1420 C CA . SER A 1 182 ? 16.848 -37.170 -8.259 1.00 82.31 182 SER A CA 1
ATOM 1421 C C . SER A 1 182 ? 18.149 -37.268 -9.061 1.00 82.31 182 SER A C 1
ATOM 1423 O O . SER A 1 182 ? 19.218 -37.418 -8.472 1.00 82.31 182 SER A O 1
ATOM 1425 N N . GLY A 1 183 ? 18.077 -37.169 -10.393 1.00 74.44 183 GLY A N 1
ATOM 1426 C CA . GLY A 1 183 ? 19.218 -37.359 -11.288 1.00 74.44 183 GLY A CA 1
ATOM 1427 C C . GLY A 1 183 ? 19.680 -38.815 -11.385 1.00 74.44 183 GLY A C 1
ATOM 1428 O O . GLY A 1 183 ? 20.662 -39.089 -12.074 1.00 74.44 183 GLY A O 1
ATOM 1429 N N . ASP A 1 184 ? 18.985 -39.744 -10.725 1.00 73.81 184 ASP A N 1
ATOM 1430 C CA . ASP A 1 184 ? 19.293 -41.167 -10.750 1.00 73.81 184 ASP A CA 1
ATOM 1431 C C . ASP A 1 184 ? 18.511 -41.846 -11.884 1.00 73.81 184 ASP A C 1
ATOM 1433 O O . ASP A 1 184 ? 17.286 -41.790 -11.968 1.00 73.81 184 ASP A O 1
ATOM 1437 N N . ALA A 1 185 ? 19.215 -42.498 -12.807 1.00 69.81 185 ALA A N 1
ATOM 1438 C CA . ALA A 1 185 ? 18.564 -43.205 -13.907 1.00 69.81 185 ALA A CA 1
ATOM 1439 C C . ALA A 1 185 ? 17.805 -44.458 -13.431 1.00 69.81 185 ALA A C 1
ATOM 1441 O O . ALA A 1 185 ? 16.930 -44.951 -14.143 1.00 69.81 185 ALA A O 1
ATOM 1442 N N . SER A 1 186 ? 18.135 -44.981 -12.246 1.00 75.44 186 SER A N 1
ATOM 1443 C CA . SER A 1 186 ? 17.551 -46.211 -11.708 1.00 75.44 186 SER A CA 1
ATOM 1444 C C . SER A 1 186 ? 16.167 -46.020 -11.078 1.00 75.44 186 SER A C 1
ATOM 1446 O O . SER A 1 186 ? 15.395 -46.978 -11.034 1.00 75.44 186 SER A O 1
ATOM 1448 N N . ASP A 1 187 ? 15.806 -44.795 -10.679 1.00 76.62 187 ASP A N 1
ATOM 1449 C CA . ASP A 1 187 ? 14.468 -44.445 -10.176 1.00 76.62 187 ASP A CA 1
ATOM 1450 C C . ASP A 1 187 ? 13.586 -43.737 -11.227 1.00 76.62 187 ASP A C 1
ATOM 1452 O O . ASP A 1 187 ? 12.471 -43.305 -10.932 1.00 76.62 187 ASP A O 1
ATOM 1456 N N . GLY A 1 188 ? 14.072 -43.637 -12.470 1.00 79.50 188 GLY A N 1
ATOM 1457 C CA . GLY A 1 188 ? 13.382 -42.937 -13.550 1.00 79.50 188 GLY A CA 1
ATOM 1458 C C . GLY A 1 188 ? 13.471 -41.413 -13.459 1.00 79.50 188 GLY A C 1
ATOM 1459 O O . GLY A 1 188 ? 12.629 -40.737 -14.052 1.00 79.50 188 GLY A O 1
ATOM 1460 N N . ASN A 1 189 ? 14.481 -40.872 -12.764 1.00 79.62 189 ASN A N 1
ATOM 1461 C CA . ASN A 1 189 ? 14.654 -39.445 -12.503 1.00 79.62 189 ASN A CA 1
ATOM 1462 C C . ASN A 1 189 ? 13.461 -38.867 -11.726 1.00 79.62 189 ASN A C 1
ATOM 1464 O O . ASN A 1 189 ? 12.849 -37.873 -12.135 1.00 79.62 189 ASN A O 1
ATOM 1468 N N . ALA A 1 190 ? 13.097 -39.542 -10.634 1.00 81.00 190 ALA A N 1
ATOM 1469 C CA . ALA A 1 190 ? 11.931 -39.207 -9.828 1.00 81.00 190 ALA A CA 1
ATOM 1470 C C . ALA A 1 190 ? 11.996 -37.758 -9.288 1.00 81.00 190 ALA A C 1
ATOM 1472 O O . ALA A 1 190 ? 13.071 -37.276 -8.915 1.00 81.00 190 ALA A O 1
ATOM 1473 N N . PRO A 1 191 ? 10.860 -37.037 -9.223 1.00 81.75 191 PRO A N 1
ATOM 1474 C CA . PRO A 1 191 ? 10.825 -35.672 -8.710 1.00 81.75 191 PRO A CA 1
ATOM 1475 C C . PRO A 1 191 ? 11.112 -35.632 -7.202 1.00 81.75 191 PRO A C 1
ATOM 1477 O O . PRO A 1 191 ? 10.506 -36.352 -6.407 1.00 81.75 191 PRO A O 1
ATOM 1480 N N . ILE A 1 192 ? 12.018 -34.743 -6.804 1.00 78.50 192 ILE A N 1
ATOM 1481 C CA . ILE A 1 192 ? 12.330 -34.415 -5.415 1.00 78.50 192 ILE A CA 1
ATOM 1482 C C . ILE A 1 192 ? 11.285 -33.411 -4.928 1.00 78.50 192 ILE A C 1
ATOM 1484 O O . ILE A 1 192 ? 11.207 -32.281 -5.418 1.00 78.50 192 ILE A O 1
ATOM 1488 N N . MET A 1 193 ? 10.496 -33.822 -3.940 1.00 81.44 193 MET A N 1
ATOM 1489 C CA . MET A 1 193 ? 9.446 -33.004 -3.339 1.00 81.44 193 MET A CA 1
ATOM 1490 C C . MET A 1 193 ? 9.971 -32.289 -2.088 1.00 81.44 193 MET A C 1
ATOM 1492 O O . MET A 1 193 ? 10.489 -32.931 -1.175 1.00 81.44 193 MET A O 1
ATOM 1496 N N . ALA A 1 194 ? 9.794 -30.972 -2.014 1.00 76.62 194 ALA A N 1
ATOM 1497 C CA . ALA A 1 194 ? 9.930 -30.189 -0.789 1.00 76.62 194 ALA A CA 1
ATOM 1498 C C . ALA A 1 194 ? 8.556 -29.894 -0.189 1.00 76.62 194 ALA A C 1
ATOM 1500 O O . ALA A 1 194 ? 7.545 -29.873 -0.889 1.00 76.62 194 ALA A O 1
ATOM 1501 N N . ARG A 1 195 ? 8.512 -29.656 1.121 1.00 75.38 195 ARG A N 1
ATOM 1502 C CA . ARG A 1 195 ? 7.276 -29.289 1.817 1.00 75.38 195 ARG A CA 1
ATOM 1503 C C . ARG A 1 195 ? 6.998 -27.802 1.679 1.00 75.38 195 ARG A C 1
ATOM 1505 O O . ARG A 1 195 ? 7.916 -26.992 1.685 1.00 75.38 195 ARG A O 1
ATOM 1512 N N . CYS A 1 196 ? 5.720 -27.461 1.592 1.00 73.75 196 CYS A N 1
ATOM 1513 C CA . CYS A 1 196 ? 5.272 -26.080 1.627 1.00 73.75 196 CYS A CA 1
ATOM 1514 C C . CYS A 1 196 ? 5.201 -25.599 3.079 1.00 73.75 196 CYS A C 1
ATOM 1516 O O . CYS A 1 196 ? 4.349 -26.057 3.837 1.00 73.75 196 CYS A O 1
ATOM 1518 N N . GLU A 1 197 ? 6.107 -24.696 3.455 1.00 72.06 197 GLU A N 1
ATOM 1519 C CA . GLU A 1 197 ? 6.156 -24.081 4.792 1.00 72.06 197 GLU A CA 1
ATOM 1520 C C . GLU A 1 197 ? 5.023 -23.063 5.005 1.00 72.06 197 GLU A C 1
ATOM 1522 O O . GLU A 1 197 ? 4.646 -22.773 6.135 1.00 72.06 197 GLU A O 1
ATOM 1527 N N . ASP A 1 198 ? 4.430 -22.582 3.911 1.00 68.38 198 ASP A N 1
ATOM 1528 C CA . ASP A 1 198 ? 3.391 -21.552 3.902 1.00 68.38 198 ASP A CA 1
ATOM 1529 C C . ASP A 1 198 ? 1.958 -22.109 4.010 1.00 68.38 198 ASP A C 1
ATOM 1531 O O . ASP A 1 198 ? 0.991 -21.369 3.812 1.00 68.38 198 ASP A O 1
ATOM 1535 N N . CYS A 1 199 ? 1.776 -23.413 4.262 1.00 72.69 199 CYS A N 1
ATOM 1536 C CA . CYS A 1 199 ? 0.444 -23.994 4.452 1.00 72.69 199 CYS A CA 1
ATOM 1537 C C . CYS A 1 199 ? 0.398 -25.068 5.546 1.00 72.69 199 CYS A C 1
ATOM 1539 O O . CYS A 1 199 ? 1.331 -25.849 5.734 1.00 72.69 199 CYS A O 1
ATOM 1541 N N . GLU A 1 200 ? -0.745 -25.152 6.228 1.00 60.53 200 GLU A N 1
ATOM 1542 C CA . GLU A 1 200 ? -0.963 -26.054 7.369 1.00 60.53 200 GLU A CA 1
ATOM 1543 C C . GLU A 1 200 ? -0.883 -27.548 7.002 1.00 60.53 200 GLU A C 1
ATOM 1545 O O . GLU A 1 200 ? -0.660 -28.389 7.871 1.00 60.53 200 GLU A O 1
ATOM 1550 N N . LEU A 1 201 ? -1.012 -27.889 5.714 1.00 61.41 201 LEU A N 1
ATOM 1551 C CA . LEU A 1 201 ? -0.911 -29.261 5.199 1.00 61.41 201 LEU A CA 1
ATOM 1552 C C . LEU A 1 201 ? 0.534 -29.794 5.168 1.00 61.41 201 LEU A C 1
ATOM 1554 O O . LEU A 1 201 ? 0.736 -31.004 5.054 1.00 61.41 201 LEU A O 1
ATOM 1558 N N . GLY A 1 202 ? 1.540 -28.915 5.261 1.00 51.31 202 GLY A N 1
ATOM 1559 C CA . GLY A 1 202 ? 2.959 -29.287 5.302 1.00 51.31 202 GLY A CA 1
ATOM 1560 C C . GLY A 1 202 ? 3.487 -29.616 6.705 1.00 51.31 202 GLY A C 1
ATOM 1561 O O . GLY A 1 202 ? 4.560 -30.226 6.836 1.00 51.31 202 GLY A O 1
ATOM 1562 N N . GLU A 1 203 ? 2.756 -29.244 7.762 1.00 52.56 203 GLU A N 1
ATOM 1563 C CA . GLU A 1 203 ? 3.218 -29.453 9.132 1.00 52.56 203 GLU A CA 1
ATOM 1564 C C . GLU A 1 203 ? 3.064 -30.923 9.561 1.00 52.56 203 GLU A C 1
ATOM 1566 O O . GLU A 1 203 ? 2.015 -31.537 9.354 1.00 52.56 203 GLU A O 1
ATOM 1571 N N . PRO A 1 204 ? 4.083 -31.529 10.205 1.00 53.59 204 PRO A N 1
ATOM 1572 C CA . PRO A 1 204 ? 3.878 -32.796 10.894 1.00 53.59 204 PRO A CA 1
ATOM 1573 C C . PRO A 1 204 ? 2.781 -32.637 11.956 1.00 53.59 204 PRO A C 1
ATOM 1575 O O . PRO A 1 204 ? 2.538 -31.539 12.453 1.00 53.59 204 PRO A O 1
ATOM 1578 N N . ASN A 1 205 ? 2.128 -33.741 12.322 1.00 53.56 205 ASN A N 1
ATOM 1579 C CA . ASN A 1 205 ? 1.103 -33.771 13.364 1.00 53.56 205 ASN A CA 1
ATOM 1580 C C . ASN A 1 205 ? 1.757 -33.516 14.738 1.00 53.56 205 ASN A C 1
ATOM 1582 O O . ASN A 1 205 ? 2.054 -34.437 15.497 1.00 53.56 205 ASN A O 1
ATOM 1586 N N . VAL A 1 206 ? 2.114 -32.259 14.996 1.00 54.69 206 VAL A N 1
ATOM 1587 C CA . VAL A 1 206 ? 2.750 -31.817 16.230 1.00 54.69 206 VAL A CA 1
ATOM 1588 C C . VAL A 1 206 ? 1.654 -31.690 17.290 1.00 54.69 206 VAL A C 1
ATOM 1590 O O . VAL A 1 206 ? 0.652 -31.021 17.019 1.00 54.69 206 VAL A O 1
ATOM 1593 N N . PRO A 1 207 ? 1.832 -32.281 18.489 1.00 64.50 207 PRO A N 1
ATOM 1594 C CA . PRO A 1 207 ? 0.889 -32.133 19.591 1.00 64.50 207 PRO A CA 1
ATOM 1595 C C . PRO A 1 207 ? 0.542 -30.661 19.832 1.00 64.50 207 PRO A C 1
ATOM 1597 O O . PRO A 1 207 ? 1.424 -29.795 19.809 1.00 64.50 207 PRO A O 1
ATOM 1600 N N . ILE A 1 208 ? -0.742 -30.383 20.057 1.00 58.53 208 ILE A N 1
ATOM 1601 C CA . ILE A 1 208 ? -1.296 -29.029 20.228 1.00 58.53 208 ILE A CA 1
ATOM 1602 C C . ILE A 1 208 ? -0.544 -28.261 21.322 1.00 58.53 208 ILE A C 1
ATOM 1604 O O . ILE A 1 208 ? -0.311 -27.060 21.196 1.00 58.53 208 ILE A O 1
ATOM 1608 N N . GLU A 1 209 ? -0.077 -28.959 22.354 1.00 58.12 209 GLU A N 1
ATOM 1609 C CA . GLU A 1 209 ? 0.698 -28.392 23.452 1.00 58.12 209 GLU A CA 1
ATOM 1610 C C . GLU A 1 209 ? 2.060 -27.858 22.987 1.00 58.12 209 GLU A C 1
ATOM 1612 O O . GLU A 1 209 ? 2.499 -26.804 23.442 1.00 58.12 209 GLU A O 1
ATOM 1617 N N . LEU A 1 210 ? 2.710 -28.524 22.029 1.00 56.44 210 LEU A N 1
ATOM 1618 C CA . LEU A 1 210 ? 3.977 -28.063 21.458 1.00 56.44 210 LEU A CA 1
ATOM 1619 C C . LEU A 1 210 ? 3.765 -26.877 20.503 1.00 56.44 210 LEU A C 1
ATOM 1621 O O . LEU A 1 210 ? 4.624 -25.997 20.427 1.00 56.44 210 LEU A O 1
ATOM 1625 N N . LYS A 1 211 ? 2.624 -26.832 19.795 1.00 56.03 211 LYS A N 1
ATOM 1626 C CA . LYS A 1 211 ? 2.234 -25.675 18.970 1.00 56.03 211 LYS A CA 1
ATOM 1627 C C . LYS A 1 211 ? 1.970 -24.448 19.842 1.00 56.03 211 LYS A C 1
ATOM 1629 O O . LYS A 1 211 ? 2.508 -23.379 19.565 1.00 56.03 211 LYS A O 1
ATOM 1634 N N . ALA A 1 212 ? 1.226 -24.622 20.935 1.00 61.72 212 ALA A N 1
ATOM 1635 C CA . ALA A 1 212 ? 0.979 -23.573 21.919 1.00 61.72 212 ALA A CA 1
ATOM 1636 C C . ALA A 1 212 ? 2.286 -23.080 22.564 1.00 61.72 212 ALA A C 1
ATOM 1638 O O . ALA A 1 212 ? 2.489 -21.874 22.690 1.00 61.72 212 ALA A O 1
ATOM 1639 N N . LEU A 1 213 ? 3.211 -23.992 22.890 1.00 62.69 213 LEU A N 1
ATOM 1640 C CA . LEU A 1 213 ? 4.521 -23.637 23.435 1.00 62.69 213 LEU A CA 1
ATOM 1641 C C . LEU A 1 213 ? 5.369 -22.845 22.427 1.00 62.69 213 LEU A C 1
ATOM 1643 O O . LEU A 1 213 ? 5.959 -21.832 22.792 1.00 62.69 213 LEU A O 1
ATOM 1647 N N . ARG A 1 214 ? 5.409 -23.255 21.150 1.00 60.97 214 ARG A N 1
ATOM 1648 C CA . ARG A 1 214 ? 6.124 -22.514 20.094 1.00 60.97 214 ARG A CA 1
ATOM 1649 C C . ARG A 1 214 ? 5.535 -21.125 19.867 1.00 60.97 214 ARG A C 1
ATOM 1651 O O . ARG A 1 214 ? 6.297 -20.169 19.766 1.00 60.97 214 ARG A O 1
ATOM 1658 N N . ALA A 1 215 ? 4.208 -21.009 19.831 1.00 60.41 215 ALA A N 1
ATOM 1659 C CA . ALA A 1 215 ? 3.525 -19.725 19.697 1.00 60.41 215 ALA A CA 1
ATOM 1660 C C . ALA A 1 215 ? 3.820 -18.804 20.893 1.00 60.41 215 ALA A C 1
ATOM 1662 O O . ALA A 1 215 ? 4.147 -17.633 20.708 1.00 60.41 215 ALA A O 1
ATOM 1663 N N . PHE A 1 216 ? 3.787 -19.345 22.115 1.00 68.56 216 PHE A N 1
ATOM 1664 C CA . PHE A 1 216 ? 4.115 -18.603 23.329 1.00 68.56 216 PHE A CA 1
ATOM 1665 C C . PHE A 1 216 ? 5.576 -18.134 23.346 1.00 68.56 216 PHE A C 1
ATOM 1667 O O . PHE A 1 216 ? 5.839 -16.955 23.569 1.00 68.56 216 PHE A O 1
ATOM 1674 N N . VAL A 1 217 ? 6.532 -19.020 23.047 1.00 63.19 217 VAL A N 1
ATOM 1675 C CA . VAL A 1 217 ? 7.965 -18.678 22.996 1.00 63.19 217 VAL A CA 1
ATOM 1676 C C . VAL A 1 217 ? 8.252 -17.661 21.885 1.00 63.19 217 VAL A C 1
ATOM 1678 O O . VAL A 1 217 ? 8.997 -16.708 22.111 1.00 63.19 217 VAL A O 1
ATOM 1681 N N . GLY A 1 218 ? 7.620 -17.803 20.715 1.00 58.25 218 GLY A N 1
ATOM 1682 C CA . GLY A 1 218 ? 7.730 -16.851 19.607 1.00 58.25 218 GLY A CA 1
ATOM 1683 C C . GLY A 1 218 ? 7.185 -15.460 19.946 1.00 58.25 218 GLY A C 1
ATOM 1684 O O . GLY A 1 218 ? 7.793 -14.462 19.571 1.00 58.25 218 GLY A O 1
ATOM 1685 N N . ALA A 1 219 ? 6.092 -15.379 20.711 1.00 61.44 219 ALA A N 1
ATOM 1686 C CA . ALA A 1 219 ? 5.529 -14.113 21.182 1.00 61.44 219 ALA A CA 1
ATOM 1687 C C . ALA A 1 219 ? 6.339 -13.489 22.335 1.00 61.44 219 ALA A C 1
ATOM 1689 O O . ALA A 1 219 ? 6.457 -12.267 22.426 1.00 61.44 219 ALA A O 1
ATOM 1690 N N . ALA A 1 220 ? 6.923 -14.315 23.207 1.00 59.16 220 ALA A N 1
ATOM 1691 C CA . ALA A 1 220 ? 7.672 -13.856 24.373 1.00 59.16 220 ALA A CA 1
ATOM 1692 C C . ALA A 1 220 ? 9.106 -13.411 24.034 1.00 59.16 220 ALA A C 1
ATOM 1694 O O . ALA A 1 220 ? 9.619 -12.482 24.655 1.00 59.16 220 ALA A O 1
ATOM 1695 N N . CYS A 1 221 ? 9.760 -14.025 23.042 1.00 55.06 221 CYS A N 1
ATOM 1696 C CA . CYS A 1 221 ? 11.168 -13.768 22.712 1.00 55.06 221 CYS A CA 1
ATOM 1697 C C . CYS A 1 221 ? 11.476 -12.306 22.287 1.00 55.06 221 CYS A C 1
ATOM 1699 O O . CYS A 1 221 ? 12.465 -11.740 22.774 1.00 55.06 221 CYS A O 1
ATOM 1701 N N . PRO A 1 222 ? 10.645 -11.626 21.468 1.00 56.47 222 PRO A N 1
ATOM 1702 C CA . PRO A 1 222 ? 10.857 -10.220 21.111 1.00 56.47 222 PRO A CA 1
ATOM 1703 C C . PRO A 1 222 ? 10.693 -9.278 22.309 1.00 56.47 222 PRO A C 1
ATOM 1705 O O . PRO A 1 222 ? 11.484 -8.348 22.482 1.00 56.47 222 PRO A O 1
ATOM 1708 N N . VAL A 1 223 ? 9.696 -9.547 23.159 1.00 58.44 223 VAL A N 1
ATOM 1709 C CA . VAL A 1 223 ? 9.415 -8.776 24.380 1.00 58.44 223 VAL A CA 1
ATOM 1710 C C . VAL A 1 223 ? 10.559 -8.948 25.379 1.00 58.44 223 VAL A C 1
ATOM 1712 O O . VAL A 1 223 ? 11.088 -7.968 25.900 1.00 58.44 223 VAL A O 1
ATOM 1715 N N . ALA A 1 224 ? 11.022 -10.184 25.558 1.00 56.28 224 ALA A N 1
ATOM 1716 C CA . ALA A 1 224 ? 12.149 -10.519 26.413 1.00 56.28 224 ALA A CA 1
ATOM 1717 C C . ALA A 1 224 ? 13.450 -9.823 25.984 1.00 56.28 224 ALA A C 1
ATOM 1719 O O . ALA A 1 224 ? 14.157 -9.219 26.792 1.00 56.28 224 ALA A O 1
ATOM 1720 N N . SER A 1 225 ? 13.726 -9.822 24.680 1.00 57.22 225 SER A N 1
ATOM 1721 C CA . SER A 1 225 ? 14.900 -9.162 24.103 1.00 57.22 225 SER A CA 1
ATOM 1722 C C . SER A 1 225 ? 14.877 -7.639 24.287 1.00 57.22 225 SER A C 1
ATOM 1724 O O . SER A 1 225 ? 15.926 -7.018 24.462 1.00 57.22 225 SER A O 1
ATOM 1726 N N . GLN A 1 226 ? 13.696 -7.012 24.262 1.00 56.81 226 GLN A N 1
ATOM 1727 C CA . GLN A 1 226 ? 13.548 -5.576 24.525 1.00 56.81 226 GLN A CA 1
ATOM 1728 C C . GLN A 1 226 ? 13.677 -5.227 26.015 1.00 56.81 226 GLN A C 1
ATOM 1730 O O . GLN A 1 226 ? 14.226 -4.174 26.340 1.00 56.81 226 GLN A O 1
ATOM 1735 N N . ILE A 1 227 ? 13.216 -6.101 26.913 1.00 57.91 227 ILE A N 1
ATOM 1736 C CA . ILE A 1 227 ? 13.324 -5.920 28.369 1.00 57.91 227 ILE A CA 1
ATOM 1737 C C . ILE A 1 227 ? 14.781 -6.082 28.836 1.00 57.91 227 ILE A C 1
ATOM 1739 O O . ILE A 1 227 ? 15.274 -5.227 29.575 1.00 57.91 227 ILE A O 1
ATOM 1743 N N . ASN A 1 228 ? 15.515 -7.071 28.308 1.00 60.19 228 ASN A N 1
ATOM 1744 C CA . ASN A 1 228 ? 16.952 -7.235 28.577 1.00 60.19 228 ASN A CA 1
ATOM 1745 C C . ASN A 1 228 ? 17.776 -6.025 28.100 1.00 60.19 228 ASN A C 1
ATOM 1747 O O . ASN A 1 228 ? 18.656 -5.551 28.816 1.00 60.19 228 ASN A O 1
ATOM 1751 N N . LYS A 1 229 ? 17.450 -5.447 26.933 1.00 62.66 229 LYS A N 1
ATOM 1752 C CA . LYS A 1 229 ? 18.087 -4.203 26.447 1.00 62.66 229 LYS A CA 1
ATOM 1753 C C . LYS A 1 229 ? 17.866 -3.000 27.371 1.00 62.66 229 LYS A C 1
ATOM 1755 O O . LYS A 1 229 ? 18.618 -2.034 27.293 1.00 62.66 229 LYS A O 1
ATOM 1760 N N . ARG A 1 230 ? 16.850 -3.046 28.238 1.00 64.94 230 ARG A N 1
ATOM 1761 C CA . ARG A 1 230 ? 16.542 -2.012 29.239 1.00 64.94 230 ARG A CA 1
ATOM 1762 C C . ARG A 1 230 ? 17.160 -2.300 30.615 1.00 64.94 230 ARG A C 1
ATOM 1764 O O . ARG A 1 230 ? 16.863 -1.577 31.558 1.00 64.94 230 ARG A O 1
ATOM 1771 N N . GLY A 1 231 ? 18.018 -3.318 30.733 1.00 58.31 231 GLY A N 1
ATOM 1772 C CA . GLY A 1 231 ? 18.763 -3.630 31.960 1.00 58.31 231 GLY A CA 1
ATOM 1773 C C . GLY A 1 231 ? 17.979 -4.426 33.005 1.00 58.31 231 GLY A C 1
ATOM 1774 O O . GLY A 1 231 ? 18.473 -4.637 34.110 1.00 58.31 231 GLY A O 1
ATOM 1775 N N . TYR A 1 232 ? 16.774 -4.889 32.669 1.00 55.59 232 TYR A N 1
ATOM 1776 C CA . TYR A 1 232 ? 16.007 -5.793 33.516 1.00 55.59 232 TYR A CA 1
ATOM 1777 C C . TYR A 1 232 ? 16.301 -7.227 33.061 1.00 55.59 232 TYR A C 1
ATOM 1779 O O . TYR A 1 232 ? 15.793 -7.648 32.026 1.00 55.59 232 TYR A O 1
ATOM 1787 N N . ASN A 1 233 ? 17.111 -7.974 33.826 1.00 56.75 233 ASN A N 1
ATOM 1788 C CA . ASN A 1 233 ? 17.434 -9.400 33.604 1.00 56.75 233 ASN A CA 1
ATOM 1789 C C . ASN A 1 233 ? 16.228 -10.310 33.901 1.00 56.75 233 ASN A C 1
ATOM 1791 O O . ASN A 1 233 ? 16.300 -11.258 34.679 1.00 56.75 233 ASN A O 1
ATOM 1795 N N . TRP A 1 234 ? 15.071 -9.973 33.347 1.00 52.66 234 TRP A N 1
ATOM 1796 C CA . TRP A 1 234 ? 13.801 -10.606 33.677 1.00 52.66 234 TRP A CA 1
ATOM 1797 C C . TRP A 1 234 ? 13.627 -11.953 32.963 1.00 52.66 234 TRP A C 1
ATOM 1799 O O . TRP A 1 234 ? 12.779 -12.751 33.343 1.00 52.66 234 TRP A O 1
ATOM 1809 N N . CYS A 1 235 ? 14.414 -12.208 31.914 1.00 54.66 235 CYS A N 1
ATOM 1810 C CA . CYS A 1 235 ? 14.016 -13.165 30.890 1.00 54.66 235 CYS A CA 1
ATOM 1811 C C . CYS A 1 235 ? 14.688 -14.533 30.964 1.00 54.66 235 CYS A C 1
ATOM 1813 O O . CYS A 1 235 ? 14.029 -15.499 30.608 1.00 54.66 235 CYS A O 1
ATOM 1815 N N . GLU A 1 236 ? 15.927 -14.662 31.441 1.00 49.53 236 GLU A N 1
ATOM 1816 C CA . GLU A 1 236 ? 16.563 -15.991 31.508 1.00 49.53 236 GLU A CA 1
ATOM 1817 C C . GLU A 1 236 ? 15.968 -16.848 32.632 1.00 49.53 236 GLU A C 1
ATOM 1819 O O . GLU A 1 236 ? 15.477 -17.937 32.361 1.00 49.53 236 GLU A O 1
ATOM 1824 N N . ALA A 1 237 ? 15.870 -16.324 33.860 1.00 51.91 237 ALA A N 1
ATOM 1825 C CA . ALA A 1 237 ? 15.392 -17.105 35.007 1.00 51.91 237 ALA A CA 1
ATOM 1826 C C . ALA A 1 237 ? 13.944 -17.615 34.848 1.00 51.91 237 ALA A C 1
ATOM 1828 O O . ALA A 1 237 ? 13.657 -18.772 35.138 1.00 51.91 237 ALA A O 1
ATOM 1829 N N . TYR A 1 238 ? 13.030 -16.781 34.336 1.00 58.03 238 TYR A N 1
ATOM 1830 C CA . TYR A 1 238 ? 11.627 -17.174 34.161 1.00 58.03 238 TYR A CA 1
ATOM 1831 C C . TYR A 1 238 ? 11.395 -18.076 32.945 1.00 58.03 238 TYR A C 1
ATOM 1833 O O . TYR A 1 238 ? 10.481 -18.901 32.976 1.00 58.03 238 TYR A O 1
ATOM 1841 N N . LEU A 1 239 ? 12.189 -17.937 31.874 1.00 59.31 239 LEU A N 1
ATOM 1842 C CA . LEU A 1 239 ? 12.103 -18.846 30.729 1.00 59.31 239 LEU A CA 1
ATOM 1843 C C . LEU A 1 239 ? 12.700 -20.213 31.064 1.00 59.31 239 LEU A C 1
ATOM 1845 O O . LEU A 1 239 ? 12.109 -21.220 30.677 1.00 59.31 239 LEU A O 1
ATOM 1849 N N . ASP A 1 240 ? 13.798 -20.262 31.818 1.00 59.69 240 ASP A N 1
ATOM 1850 C CA . ASP A 1 240 ? 14.382 -21.518 32.292 1.00 59.69 240 ASP A CA 1
ATOM 1851 C C . ASP A 1 240 ? 13.417 -22.256 33.233 1.00 59.69 240 ASP A C 1
ATOM 1853 O O . ASP A 1 240 ? 13.143 -23.440 33.022 1.00 59.69 240 ASP A O 1
ATOM 1857 N N . ASP A 1 241 ? 12.795 -21.552 34.185 1.00 57.00 241 ASP A N 1
ATOM 1858 C CA . ASP A 1 241 ? 11.779 -22.134 35.073 1.00 57.00 241 ASP A CA 1
ATOM 1859 C C . ASP A 1 241 ? 10.532 -22.601 34.300 1.00 57.00 241 ASP A C 1
ATOM 1861 O O . ASP A 1 241 ? 10.025 -23.706 34.523 1.00 57.00 241 ASP A O 1
ATOM 1865 N N . ALA A 1 242 ? 10.051 -21.808 33.337 1.00 62.12 242 ALA A N 1
ATOM 1866 C CA . ALA A 1 242 ? 8.915 -22.185 32.495 1.00 62.12 242 ALA A CA 1
ATOM 1867 C C . ALA A 1 242 ? 9.223 -23.410 31.615 1.00 62.12 242 ALA A C 1
ATOM 1869 O O . ALA A 1 242 ? 8.361 -24.275 31.437 1.00 62.12 242 ALA A O 1
ATOM 1870 N N . LEU A 1 243 ? 10.449 -23.525 31.094 1.00 60.62 243 LEU A N 1
ATOM 1871 C CA . LEU A 1 243 ? 10.894 -24.677 30.308 1.00 60.62 243 LEU A CA 1
ATOM 1872 C C . LEU A 1 243 ? 11.017 -25.943 31.163 1.00 60.62 243 LEU A C 1
ATOM 1874 O O . LEU A 1 243 ? 10.632 -27.022 30.706 1.00 60.62 243 LEU A O 1
ATOM 1878 N N . VAL A 1 244 ? 11.501 -25.830 32.402 1.00 68.62 244 VAL A N 1
ATOM 1879 C CA . VAL A 1 244 ? 11.557 -26.952 33.353 1.00 68.62 244 VAL A CA 1
ATOM 1880 C C . VAL A 1 244 ? 10.148 -27.429 33.713 1.00 68.62 244 VAL A C 1
ATOM 1882 O O . VAL A 1 244 ? 9.873 -28.632 33.664 1.00 68.62 244 VAL A O 1
ATOM 1885 N N . LEU A 1 245 ? 9.224 -26.507 33.995 1.00 63.88 245 LEU A N 1
ATOM 1886 C CA . LEU A 1 245 ? 7.822 -26.832 34.277 1.00 63.88 245 LEU A CA 1
ATOM 1887 C C . LEU A 1 245 ? 7.133 -27.491 33.073 1.00 63.88 245 LEU A C 1
ATOM 1889 O O . LEU A 1 245 ? 6.433 -28.491 33.240 1.00 63.88 245 LEU A O 1
ATOM 1893 N N . ALA A 1 246 ? 7.383 -26.996 31.858 1.00 61.69 246 ALA A N 1
ATOM 1894 C CA . ALA A 1 246 ? 6.847 -27.574 30.629 1.00 61.69 246 ALA A CA 1
ATOM 1895 C C . ALA A 1 246 ? 7.385 -28.991 30.362 1.00 61.69 246 ALA A C 1
ATOM 1897 O O . ALA A 1 246 ? 6.608 -29.885 30.027 1.00 61.69 246 ALA A O 1
ATOM 1898 N N . ARG A 1 247 ? 8.689 -29.237 30.561 1.00 64.56 247 ARG A N 1
ATOM 1899 C CA . ARG A 1 247 ? 9.280 -30.586 30.439 1.00 64.56 247 ARG A CA 1
ATOM 1900 C C . ARG A 1 247 ? 8.698 -31.556 31.464 1.00 64.56 247 ARG A C 1
ATOM 1902 O O . ARG A 1 247 ? 8.275 -32.647 31.099 1.00 64.56 247 ARG A O 1
ATOM 1909 N N . THR A 1 248 ? 8.572 -31.118 32.715 1.00 66.19 248 THR A N 1
ATOM 1910 C CA . THR A 1 248 ? 7.993 -31.928 33.799 1.00 66.19 248 THR A CA 1
ATOM 1911 C C . THR A 1 248 ? 6.523 -32.279 33.531 1.00 66.19 248 THR A C 1
ATOM 1913 O O . THR A 1 248 ? 6.071 -33.375 33.857 1.00 66.19 248 THR A O 1
ATOM 1916 N N . ALA A 1 249 ? 5.759 -31.369 32.917 1.00 57.59 249 ALA A N 1
ATOM 1917 C CA . ALA A 1 249 ? 4.374 -31.619 32.520 1.00 57.59 249 ALA A CA 1
ATOM 1918 C C . ALA A 1 249 ? 4.260 -32.608 31.345 1.00 57.59 249 ALA A C 1
ATOM 1920 O O . ALA A 1 249 ? 3.317 -33.396 31.301 1.00 57.59 249 ALA A O 1
ATOM 1921 N N . LEU A 1 250 ? 5.224 -32.596 30.419 1.00 58.53 250 LEU A N 1
ATOM 1922 C CA . LEU A 1 250 ? 5.281 -33.534 29.294 1.00 58.53 250 LEU A CA 1
ATOM 1923 C C . LEU A 1 250 ? 5.688 -34.951 29.729 1.00 58.53 250 LEU A C 1
ATOM 1925 O O . LEU A 1 250 ? 5.154 -35.918 29.194 1.00 58.53 250 LEU A O 1
ATOM 1929 N N . GLU A 1 251 ? 6.573 -35.080 30.720 1.00 64.75 251 GLU A N 1
ATOM 1930 C CA . GLU A 1 251 ? 7.020 -36.373 31.267 1.00 64.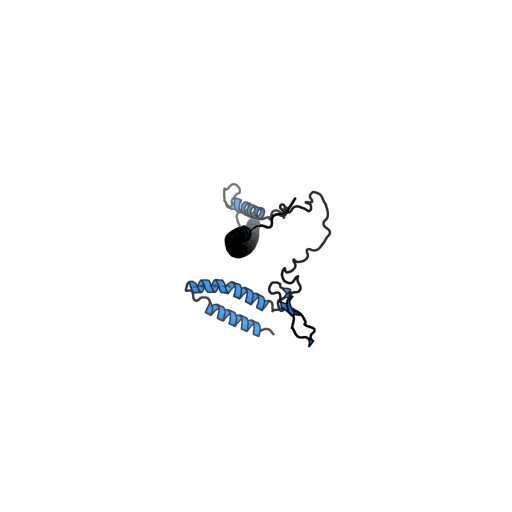75 251 GLU A CA 1
ATOM 1931 C C . GLU A 1 251 ? 5.991 -37.036 32.202 1.00 64.75 251 GLU A C 1
ATOM 1933 O O . GLU A 1 251 ? 6.057 -38.239 32.438 1.00 64.75 251 GLU A O 1
ATOM 1938 N N . ARG A 1 252 ? 5.016 -36.277 32.722 1.00 50.91 252 ARG A N 1
ATOM 1939 C CA . ARG A 1 252 ? 3.946 -36.775 33.608 1.00 50.91 252 ARG A CA 1
ATOM 1940 C C . ARG A 1 252 ? 2.691 -37.280 32.885 1.00 50.91 252 ARG A C 1
ATOM 1942 O O . ARG A 1 252 ? 1.700 -37.574 33.556 1.00 50.91 252 ARG A O 1
ATOM 1949 N N . LYS A 1 253 ? 2.689 -37.377 31.551 1.00 42.41 253 LYS A N 1
ATOM 1950 C CA . LYS A 1 253 ? 1.570 -38.012 30.833 1.00 42.41 253 LYS A CA 1
ATOM 1951 C C . LYS A 1 253 ? 1.558 -39.529 31.135 1.00 42.41 253 LYS A C 1
ATOM 1953 O O . LYS A 1 253 ? 2.617 -40.140 31.017 1.00 42.41 253 LYS A O 1
ATOM 1958 N N . PRO A 1 254 ? 0.419 -40.113 31.563 1.00 50.81 254 PRO A N 1
ATOM 1959 C CA . PRO A 1 254 ? 0.285 -41.558 31.770 1.00 50.81 254 PRO A CA 1
ATOM 1960 C C . PRO A 1 254 ? 0.409 -42.353 30.466 1.00 50.81 254 PRO A C 1
ATOM 1962 O O . PRO A 1 254 ? 0.082 -41.790 29.394 1.00 50.81 254 PRO A O 1
#

Radius of gyration: 41.9 Å; chains: 1; bounding box: 89×62×134 Å

Organism: NCBI:txid2614538